Protein AF-I4Z4V1-F1 (afdb_monomer)

Secondary structure (DSSP, 8-state):
--------------------HHHHHHHHHHHHHHHHHHHHHHHHHT-HHHHHHHHHHHHHHHHHHHTT----HHHHHHHHTT--SSPPPHHHHHHHHHHHHHHHHHHSPTTGGGSHHHHHHHTTSS----SS------PPPPTT-GGGGGTTHHHHHHHHHHHHHHHHHHHHHHHHHTT-S---------------PPPPPP-------------PPPPP---------------------

Foldseek 3Di:
DDPPDPPPPPPPPPPPPPDPVVVVVVVVVVVVVVVVVVVVVCVVVVCVVVVVLVVLLVVLQVVVVVVVDHDDSVQLVCVVVVNHPDDQDPSSVSSVLSSVLVVVLVVDDPPQCVDPQNVCVSVVNHDPDDVPDDPPPPDDDDPPPPVVVCPVVVVVVVVVVVVVVVVVVVVVVVCVVVCVPPPPPPPPPPPPPPPPDDDDDDDDDDDDDDDDDDDDDDDDDDDDDDPDDDDDDDDDDDDDD

Radius of gyration: 36.39 Å; Cα contacts (8 Å, |Δi|>4): 78; chains: 1; bounding box: 112×97×62 Å

Mean predicted aligned error: 21.1 Å

pLDDT: mean 71.78, std 23.55, range [29.3, 97.44]

Organism: NCBI:txid864069

Sequence (241 aa):
MEFTDLERLDAPALPVLELPWESIAGRLEQLTIAILRFDARLEASGLAAGWQSRCDMTEAVRALLLDGHLVDVGDLVLHDAGMDVRHPTHELTRAAAALRARRTATARKAPWPVSIDGLAALRGLGGVAEDTSVRSKVRKPNPDDEEAYLLYANDADLWKAHFAEIDALLDRTNQVLAGETPLRTAARIWSMTRIRMKPRPRTCGLTWSSAPARGQPSPQPRWRGTRGSISTSTPACRGSG

Structure (mmCIF, N/CA/C/O backbone):
data_AF-I4Z4V1-F1
#
_entry.id   AF-I4Z4V1-F1
#
loop_
_atom_site.group_PDB
_atom_site.id
_atom_site.type_symbol
_atom_site.label_atom_id
_atom_site.label_alt_id
_atom_site.label_comp_id
_atom_site.label_asym_id
_atom_site.label_entity_id
_atom_site.label_seq_id
_atom_site.pdbx_PDB_ins_code
_atom_site.Cartn_x
_atom_site.Cartn_y
_atom_site.Cartn_z
_atom_site.occupancy
_atom_site.B_iso_or_equiv
_atom_site.auth_seq_id
_atom_site.auth_comp_id
_atom_site.auth_asym_id
_atom_site.auth_atom_id
_atom_site.pdbx_PDB_model_num
ATOM 1 N N . MET A 1 1 ? 22.288 38.645 -1.457 1.00 38.44 1 MET A N 1
ATOM 2 C CA . MET A 1 1 ? 21.049 38.480 -2.244 1.00 38.44 1 MET A CA 1
ATOM 3 C C . MET A 1 1 ? 20.008 37.938 -1.281 1.00 38.44 1 MET A C 1
ATOM 5 O O . MET A 1 1 ? 19.949 36.737 -1.047 1.00 38.44 1 MET A O 1
ATOM 9 N N . GLU A 1 2 ? 19.366 38.855 -0.561 1.00 38.38 2 GLU A N 1
ATOM 10 C CA . GLU A 1 2 ? 18.440 38.553 0.533 1.00 38.38 2 GLU A CA 1
ATOM 11 C C . GLU A 1 2 ? 17.117 38.029 -0.025 1.00 38.38 2 GLU A C 1
ATOM 13 O O . GLU A 1 2 ? 16.554 38.579 -0.966 1.00 38.38 2 GLU A O 1
ATOM 18 N N . PHE A 1 3 ? 16.651 36.925 0.548 1.00 48.25 3 PHE A N 1
ATOM 19 C CA . PHE A 1 3 ? 15.423 36.221 0.188 1.00 48.25 3 PHE A CA 1
ATOM 20 C C . PHE A 1 3 ? 14.244 36.812 0.992 1.00 48.25 3 PHE A C 1
ATOM 22 O O . PHE A 1 3 ? 13.585 36.099 1.743 1.00 48.25 3 PHE A O 1
ATOM 29 N N . THR A 1 4 ? 14.051 38.134 0.940 1.00 49.75 4 THR A N 1
ATOM 30 C CA . THR A 1 4 ? 13.115 38.865 1.825 1.00 49.75 4 THR A CA 1
ATOM 31 C C . THR A 1 4 ? 11.795 39.285 1.189 1.00 49.75 4 THR A C 1
ATOM 33 O O . THR A 1 4 ? 10.921 39.739 1.918 1.00 49.75 4 THR A O 1
ATOM 36 N N . ASP A 1 5 ? 11.583 39.036 -0.101 1.00 46.22 5 ASP A N 1
ATOM 37 C CA . ASP A 1 5 ? 10.324 39.379 -0.771 1.00 46.22 5 ASP A CA 1
ATOM 38 C C . ASP A 1 5 ? 9.541 38.116 -1.142 1.00 46.22 5 ASP A C 1
ATOM 40 O O . ASP A 1 5 ? 9.359 37.767 -2.306 1.00 46.22 5 ASP A O 1
ATOM 44 N N . LEU A 1 6 ? 9.074 37.394 -0.121 1.00 54.16 6 LEU A N 1
ATOM 45 C CA . LEU A 1 6 ? 7.870 36.585 -0.278 1.00 54.16 6 LEU A CA 1
ATOM 46 C C . LEU A 1 6 ? 6.702 37.500 0.057 1.00 54.16 6 LEU A C 1
ATOM 48 O O . LEU A 1 6 ? 6.327 37.631 1.224 1.00 54.16 6 LEU A O 1
ATOM 52 N N . GLU A 1 7 ? 6.151 38.142 -0.977 1.00 55.44 7 GLU A N 1
ATO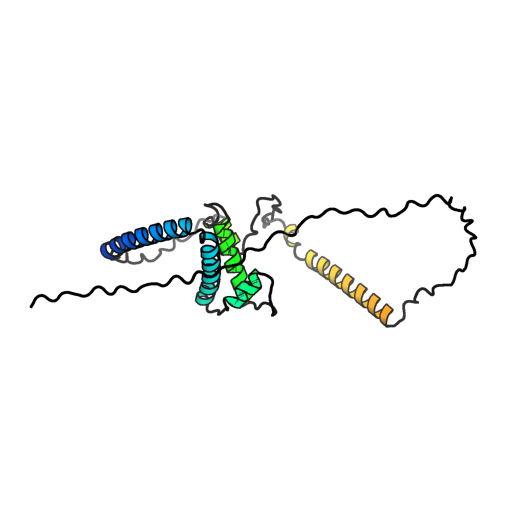M 53 C CA . GLU A 1 7 ? 4.790 38.661 -0.942 1.00 55.44 7 GLU A CA 1
ATOM 54 C C . GLU A 1 7 ? 3.924 37.602 -0.264 1.00 55.44 7 GLU A C 1
ATOM 56 O O . GLU A 1 7 ? 3.737 36.486 -0.760 1.00 55.44 7 GLU A O 1
ATOM 61 N N . ARG A 1 8 ? 3.480 37.931 0.948 1.00 54.28 8 ARG A N 1
ATOM 62 C CA . ARG A 1 8 ? 2.472 37.187 1.677 1.00 54.28 8 ARG A CA 1
ATOM 63 C C . ARG A 1 8 ? 1.282 37.143 0.733 1.00 54.28 8 ARG A C 1
ATOM 65 O O . ARG A 1 8 ? 0.591 38.141 0.594 1.00 54.28 8 ARG A O 1
ATOM 72 N N . LEU A 1 9 ? 1.113 36.024 0.028 1.00 58.53 9 LEU A N 1
ATOM 73 C CA . LEU A 1 9 ? -0.077 35.770 -0.764 1.00 58.53 9 LEU A CA 1
ATOM 74 C C . LEU A 1 9 ? -1.237 35.961 0.208 1.00 58.53 9 LEU A C 1
ATOM 76 O O . LEU A 1 9 ? -1.421 35.136 1.108 1.00 58.53 9 LEU A O 1
ATOM 80 N N . ASP A 1 10 ? -1.942 37.085 0.085 1.00 57.28 10 ASP A N 1
ATOM 81 C CA . ASP A 1 10 ? -3.196 37.343 0.772 1.00 57.28 10 ASP A CA 1
ATOM 82 C C . ASP A 1 10 ? -4.175 36.305 0.233 1.00 57.28 10 ASP A C 1
ATOM 84 O O . ASP A 1 10 ? -4.903 36.524 -0.735 1.00 57.28 10 ASP A O 1
ATOM 88 N N . ALA A 1 11 ? -4.096 35.098 0.799 1.00 62.81 11 ALA A N 1
ATOM 89 C CA . ALA A 1 11 ? -5.005 34.022 0.492 1.00 62.81 11 ALA A CA 1
ATOM 90 C C . ALA A 1 11 ? -6.399 34.594 0.751 1.00 62.81 11 ALA A C 1
ATOM 92 O O . ALA A 1 11 ? -6.635 35.075 1.868 1.00 62.81 11 ALA A O 1
ATOM 93 N N . PRO A 1 12 ? -7.300 34.608 -0.251 1.00 63.28 12 PRO A N 1
ATOM 94 C CA . PRO A 1 12 ? -8.645 35.101 -0.030 1.00 63.28 12 PRO A CA 1
ATOM 95 C C . PRO A 1 12 ? -9.176 34.337 1.171 1.00 63.28 12 PRO A C 1
ATOM 97 O O . PRO A 1 12 ? -9.102 33.105 1.189 1.00 63.28 12 PRO A O 1
ATOM 100 N N . ALA A 1 13 ? -9.604 35.068 2.202 1.00 64.75 13 ALA A N 1
ATOM 101 C CA . ALA A 1 13 ? -10.201 34.481 3.386 1.00 64.75 13 ALA A CA 1
ATOM 102 C C . ALA A 1 13 ? -11.399 33.668 2.900 1.00 64.75 13 ALA A C 1
ATOM 104 O O . ALA A 1 13 ? -12.461 34.223 2.615 1.00 64.75 13 ALA A O 1
ATOM 105 N N . LEU A 1 14 ? -11.186 32.365 2.695 1.00 63.31 14 LEU A N 1
ATOM 106 C CA . LEU A 1 14 ? -12.247 31.460 2.307 1.00 63.31 14 LEU A CA 1
ATOM 107 C C . LEU A 1 14 ? -13.305 31.628 3.396 1.00 63.31 14 LEU A C 1
ATOM 109 O O . LEU A 1 14 ? -12.949 31.534 4.577 1.00 63.31 14 LEU A O 1
ATOM 113 N N . PRO A 1 15 ? -14.556 31.964 3.038 1.00 70.25 15 PRO A N 1
ATOM 114 C CA . PRO A 1 15 ? -15.600 32.140 4.030 1.00 70.25 15 PRO A CA 1
ATOM 115 C C . PRO A 1 15 ? -15.612 30.882 4.886 1.00 70.25 15 PRO A C 1
ATOM 117 O O . PRO A 1 15 ? -15.607 29.774 4.342 1.00 70.25 15 PRO A O 1
ATOM 120 N N . VAL A 1 16 ? -15.530 31.057 6.208 1.00 71.44 16 VAL A N 1
ATOM 121 C CA . VAL A 1 16 ? -15.566 29.935 7.145 1.00 71.44 16 VAL A CA 1
ATOM 122 C C . VAL A 1 16 ? -16.854 29.192 6.838 1.00 71.44 16 VAL A C 1
ATOM 124 O O . VAL A 1 16 ? -17.944 29.711 7.064 1.00 71.44 16 VAL A O 1
ATOM 127 N N . LEU A 1 17 ? -16.718 28.024 6.213 1.00 76.19 17 LEU A N 1
ATOM 128 C CA . LEU A 1 17 ? -17.854 27.197 5.859 1.00 76.19 17 LEU A CA 1
ATOM 129 C C . LEU A 1 17 ? -18.544 26.870 7.187 1.00 76.19 17 LEU A C 1
ATOM 131 O O . LEU A 1 17 ? -17.924 26.240 8.047 1.00 76.19 17 LEU A O 1
ATOM 135 N N . GLU A 1 18 ? -19.779 27.330 7.391 1.00 82.69 18 GLU A N 1
ATOM 136 C CA . GLU A 1 18 ? -20.561 26.926 8.559 1.00 82.69 18 GLU A CA 1
ATOM 137 C C . GLU A 1 18 ? -20.876 25.436 8.411 1.00 82.69 18 GLU A C 1
ATOM 139 O O . GLU A 1 18 ? -21.811 25.019 7.726 1.00 82.69 18 GLU A O 1
ATOM 144 N N . LEU A 1 19 ? -20.005 24.609 8.984 1.00 81.94 19 LEU A N 1
ATOM 145 C CA . LEU A 1 19 ? -20.150 23.165 8.961 1.00 81.94 19 LEU A CA 1
ATOM 146 C C . LEU A 1 19 ? -21.250 22.767 9.954 1.00 81.94 19 LEU A C 1
ATOM 148 O O . LEU A 1 19 ? -21.248 23.256 11.086 1.00 81.94 19 LEU A O 1
ATOM 152 N N . PRO A 1 20 ? -22.158 21.842 9.592 1.00 89.81 20 PRO A N 1
ATOM 153 C CA . PRO A 1 20 ? -23.198 21.347 10.490 1.00 89.81 20 PRO A CA 1
ATOM 154 C C . PRO A 1 20 ? -22.591 20.408 11.544 1.00 89.81 20 PRO A C 1
ATOM 156 O O . PRO A 1 20 ? -22.745 19.185 11.479 1.00 89.81 20 PRO A O 1
ATOM 159 N N . TRP A 1 21 ? -21.865 20.986 12.504 1.00 87.56 21 TRP A N 1
ATOM 160 C CA . TRP A 1 21 ? -21.005 20.261 13.438 1.00 87.56 21 TRP A CA 1
ATOM 161 C C . TRP A 1 21 ? -21.764 19.213 14.247 1.00 87.56 21 TRP A C 1
ATOM 163 O O . TRP A 1 21 ? -21.296 18.086 14.358 1.00 87.56 21 TRP A O 1
ATOM 173 N N . GLU A 1 22 ? -22.980 19.526 14.695 1.00 88.25 22 GLU A N 1
ATOM 174 C CA . GLU A 1 22 ? -23.836 18.599 15.447 1.00 88.25 22 GLU A CA 1
ATOM 175 C C . GLU A 1 22 ? -24.147 17.313 14.663 1.00 88.25 22 GLU A C 1
ATOM 177 O O . GLU A 1 22 ? -24.038 16.199 15.180 1.00 88.25 22 GLU A O 1
ATOM 182 N N . SER A 1 23 ? -24.466 17.441 13.369 1.00 89.12 23 SER A N 1
ATOM 183 C CA . SER A 1 23 ? -24.724 16.278 12.513 1.00 89.12 23 SER A CA 1
ATOM 184 C C . SER A 1 23 ? -23.449 15.482 12.226 1.00 89.12 23 SER A C 1
ATOM 186 O O . SER A 1 23 ? -23.523 14.269 12.017 1.00 89.12 23 SER A O 1
ATOM 188 N N . ILE A 1 24 ? -22.297 16.146 12.135 1.00 90.69 24 ILE A N 1
ATOM 189 C CA . ILE A 1 24 ? -21.016 15.491 11.856 1.00 90.69 24 ILE A CA 1
ATOM 190 C C . ILE A 1 24 ? -20.541 14.746 13.107 1.00 90.69 24 ILE A C 1
ATOM 192 O O . ILE A 1 24 ? -20.251 13.553 13.027 1.00 90.69 24 ILE A O 1
ATOM 196 N N . ALA A 1 25 ? -20.539 15.409 14.264 1.00 89.75 25 ALA A N 1
ATOM 197 C CA . ALA A 1 25 ? -20.107 14.856 15.542 1.00 89.75 25 ALA A CA 1
ATOM 198 C C . ALA A 1 25 ? -20.912 13.606 15.927 1.00 89.75 25 ALA A C 1
ATOM 200 O O . ALA A 1 25 ? -20.320 12.565 16.216 1.00 89.75 25 ALA A O 1
ATOM 201 N N . GLY A 1 26 ? -22.247 13.655 15.816 1.00 90.56 26 GLY A N 1
ATOM 202 C CA . GLY A 1 26 ? -23.095 12.494 16.109 1.00 90.56 26 GLY A CA 1
ATOM 203 C C . GLY A 1 26 ? -22.828 11.287 15.197 1.00 90.56 26 GLY A C 1
ATOM 204 O O . GLY A 1 26 ? -22.900 10.138 15.635 1.00 90.56 26 GLY A O 1
ATOM 205 N N . ARG A 1 27 ? -22.469 11.517 13.924 1.00 93.38 27 ARG A N 1
ATOM 206 C CA . ARG A 1 27 ? -22.102 10.437 12.987 1.00 93.38 27 ARG A CA 1
ATOM 207 C C . ARG A 1 27 ? -20.692 9.903 13.241 1.00 93.38 27 ARG A C 1
ATOM 209 O O . ARG A 1 27 ? -20.473 8.701 13.096 1.00 93.38 27 ARG A O 1
ATOM 216 N N . LEU A 1 28 ? -19.750 10.763 13.631 1.00 94.81 28 LEU A N 1
ATOM 217 C CA . LEU A 1 28 ? -18.370 10.370 13.926 1.00 94.81 28 LEU A CA 1
ATOM 218 C C . LEU A 1 28 ? -18.291 9.381 15.090 1.00 94.81 28 LEU A C 1
ATOM 220 O O . LEU A 1 28 ? -17.532 8.416 15.006 1.00 94.81 28 LEU A O 1
ATOM 224 N N . GLU A 1 29 ? -19.097 9.558 16.137 1.00 92.50 29 GLU A N 1
ATOM 225 C CA . GLU A 1 29 ? -19.132 8.623 17.267 1.00 92.50 29 GLU A CA 1
ATOM 226 C C . GLU A 1 29 ? -19.548 7.211 16.820 1.00 92.50 29 GLU A C 1
ATOM 228 O O . GLU A 1 29 ? -18.850 6.229 17.088 1.00 92.50 29 GLU A O 1
ATOM 233 N N . GLN A 1 30 ? -20.640 7.105 16.057 1.00 94.06 30 GLN A N 1
ATOM 234 C CA . GLN A 1 30 ? -21.141 5.822 15.552 1.00 94.06 30 GLN A CA 1
ATOM 235 C C . GLN A 1 30 ? -20.128 5.133 14.630 1.00 94.06 30 GLN A C 1
ATOM 237 O O . GLN A 1 30 ? -19.915 3.922 14.737 1.00 94.06 30 GLN A O 1
ATOM 242 N N . LEU A 1 31 ? -19.476 5.901 13.751 1.00 96.81 31 LEU A N 1
ATOM 243 C CA . LEU A 1 31 ? -18.415 5.399 12.878 1.00 96.81 31 LEU A CA 1
ATOM 244 C C . LEU A 1 31 ? -17.212 4.903 13.683 1.00 96.81 31 LEU A C 1
ATOM 246 O O . LEU A 1 31 ? -16.703 3.819 13.409 1.00 96.81 31 LEU A O 1
ATOM 250 N N . THR A 1 32 ? -16.801 5.645 14.712 1.00 96.75 32 THR A N 1
ATOM 251 C CA . THR A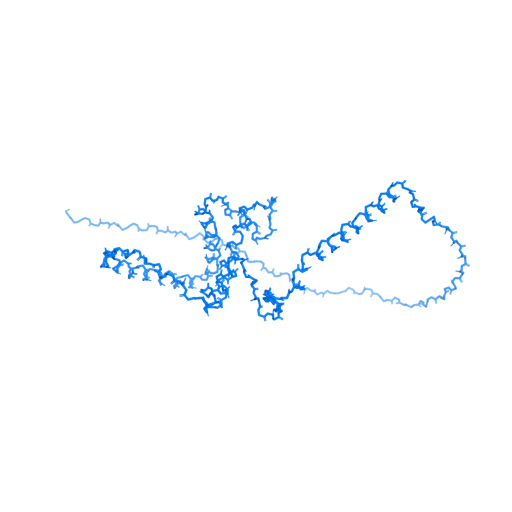 1 32 ? -15.674 5.273 15.578 1.00 96.75 32 THR A CA 1
ATOM 252 C C . THR A 1 32 ? -15.953 3.951 16.290 1.00 96.75 32 THR A C 1
ATOM 254 O O . THR A 1 32 ? -15.134 3.034 16.244 1.00 96.75 32 THR A O 1
ATOM 257 N N . ILE A 1 33 ? -17.147 3.796 16.873 1.00 97.00 33 ILE A N 1
ATOM 258 C CA . ILE A 1 33 ? -17.566 2.547 17.525 1.00 97.00 33 ILE A CA 1
ATOM 259 C C . ILE A 1 33 ? -17.588 1.383 16.523 1.00 97.00 33 ILE A C 1
ATOM 261 O O . ILE A 1 33 ? -17.160 0.273 16.851 1.00 97.00 33 ILE A O 1
ATOM 265 N N . ALA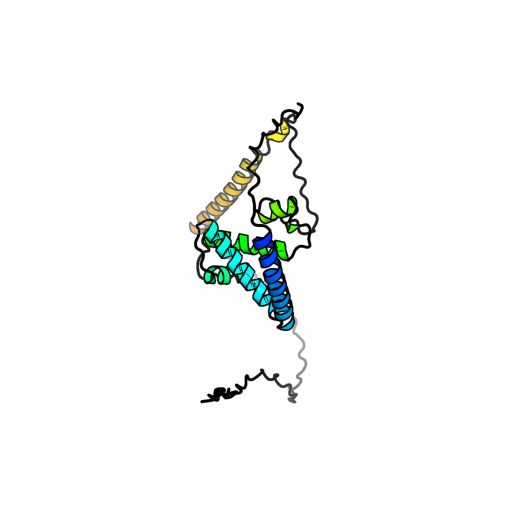 A 1 34 ? -18.083 1.609 15.303 1.00 97.44 34 ALA A N 1
ATOM 266 C CA . ALA A 1 34 ? -18.130 0.583 14.266 1.00 97.44 34 ALA A CA 1
ATOM 267 C C . ALA A 1 34 ? -16.726 0.139 13.820 1.00 97.44 34 ALA A C 1
ATOM 269 O O . ALA A 1 34 ? -16.488 -1.064 13.703 1.00 97.44 34 ALA A O 1
ATOM 270 N N . ILE A 1 35 ? -15.798 1.084 13.635 1.00 96.56 35 ILE A N 1
ATOM 271 C CA . ILE A 1 35 ? -14.405 0.810 13.255 1.00 96.56 35 ILE A CA 1
ATOM 272 C C . ILE A 1 35 ? -13.688 0.029 14.360 1.00 96.56 35 ILE A C 1
ATOM 274 O O . ILE A 1 35 ? -13.095 -1.005 14.071 1.00 96.56 35 ILE A O 1
ATOM 278 N N . LEU A 1 36 ? -13.811 0.440 15.626 1.00 97.44 36 LEU A N 1
ATOM 279 C CA . LEU A 1 36 ? -13.186 -0.268 16.753 1.00 97.44 36 LEU A CA 1
ATOM 280 C C . LEU A 1 36 ? -13.711 -1.705 16.903 1.00 97.44 36 LEU A C 1
ATOM 282 O O . LEU A 1 36 ? -12.951 -2.636 17.159 1.00 97.44 36 LEU A O 1
ATOM 286 N N . ARG A 1 37 ? -15.019 -1.916 16.707 1.00 97.38 37 ARG A N 1
ATOM 287 C CA . ARG A 1 37 ? -15.613 -3.265 16.713 1.00 97.38 37 ARG A CA 1
ATOM 288 C C . ARG A 1 37 ? -15.141 -4.112 15.539 1.00 97.38 37 ARG A C 1
ATOM 290 O O . ARG A 1 37 ? -15.012 -5.327 15.685 1.00 97.38 37 ARG A O 1
ATOM 297 N N . PHE A 1 38 ? -14.960 -3.497 14.376 1.00 96.19 38 PHE A N 1
ATOM 298 C CA . PHE A 1 38 ? -14.432 -4.176 13.203 1.00 96.19 38 PHE A CA 1
ATOM 299 C C . PHE A 1 38 ? -12.985 -4.615 13.437 1.00 96.19 38 PHE A C 1
ATOM 301 O O . PHE A 1 38 ? -12.681 -5.782 13.206 1.00 96.19 38 PHE A O 1
ATOM 308 N N . ASP A 1 39 ? -12.150 -3.732 13.980 1.00 95.38 39 ASP A N 1
ATOM 309 C CA . ASP A 1 39 ? -10.746 -4.008 14.283 1.00 95.38 39 ASP A CA 1
ATOM 310 C C . ASP A 1 39 ? -10.598 -5.159 15.290 1.00 95.38 39 ASP A C 1
ATOM 312 O O . ASP A 1 39 ? -9.970 -6.173 14.996 1.00 95.38 39 ASP A O 1
ATOM 316 N N . ALA A 1 40 ? -11.342 -5.111 16.401 1.00 95.88 40 ALA A N 1
ATOM 317 C CA . ALA A 1 40 ? -11.346 -6.189 17.392 1.00 95.88 40 ALA A CA 1
ATOM 318 C C . ALA A 1 40 ? -11.788 -7.550 16.812 1.00 95.88 40 ALA A C 1
ATOM 320 O O . ALA A 1 40 ? -11.257 -8.602 17.174 1.00 95.88 40 ALA A O 1
ATOM 321 N N . ARG A 1 41 ? -12.768 -7.564 15.895 1.00 96.62 41 ARG A N 1
ATOM 322 C CA . ARG A 1 41 ? -13.194 -8.797 15.203 1.00 96.62 41 ARG A CA 1
ATOM 323 C C . ARG A 1 41 ? -12.138 -9.293 14.224 1.00 96.62 41 ARG A C 1
ATOM 325 O O . ARG A 1 41 ? -11.965 -10.501 14.070 1.00 96.62 41 ARG A O 1
ATOM 332 N N . LEU A 1 42 ? -11.472 -8.372 13.544 1.00 95.69 42 LEU A N 1
ATOM 333 C CA . LEU A 1 42 ? -10.449 -8.665 12.559 1.00 95.69 42 LEU A CA 1
ATOM 334 C C . LEU A 1 42 ? -9.211 -9.274 13.227 1.00 95.69 42 LEU A C 1
ATOM 336 O O . LEU A 1 42 ? -8.745 -10.319 12.768 1.00 95.69 42 LEU A O 1
ATOM 340 N N . GLU A 1 43 ? -8.774 -8.719 14.357 1.00 93.50 43 GLU A N 1
ATOM 341 C CA . GLU A 1 43 ? -7.735 -9.306 15.208 1.00 93.50 4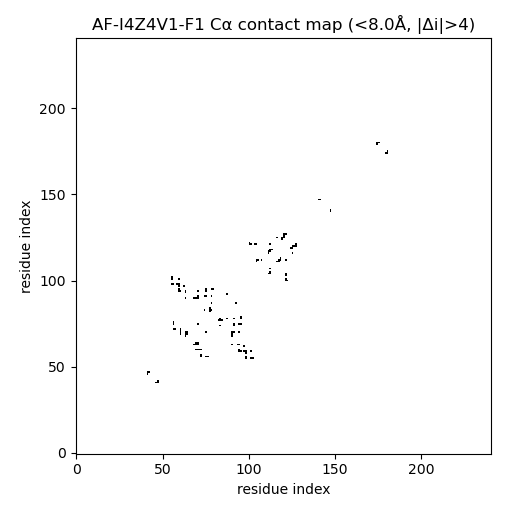3 GLU A CA 1
ATOM 342 C C . GLU A 1 43 ? -8.136 -10.699 15.709 1.00 93.50 43 GLU A C 1
ATOM 344 O O . GLU A 1 43 ? -7.392 -11.663 15.518 1.00 93.50 43 GLU A O 1
ATOM 349 N N . ALA A 1 44 ? -9.349 -10.845 16.255 1.00 95.81 44 ALA A N 1
ATOM 350 C CA . ALA A 1 44 ? -9.841 -12.127 16.766 1.00 95.81 44 ALA A CA 1
ATOM 351 C C . ALA A 1 44 ? -9.952 -13.220 15.684 1.00 95.81 44 ALA A C 1
ATOM 353 O O . ALA A 1 44 ? -9.851 -14.408 15.985 1.00 95.81 44 ALA A O 1
ATOM 354 N N . SER A 1 45 ? -10.170 -12.838 14.423 1.00 95.75 45 SER A N 1
ATOM 355 C CA . SER A 1 45 ? -10.327 -13.779 13.307 1.00 95.75 45 SER A CA 1
ATOM 356 C C . SER A 1 45 ? -9.010 -14.337 12.756 1.00 95.75 45 SER A C 1
ATOM 358 O O . SER A 1 45 ? -9.033 -15.324 12.023 1.00 95.75 45 SER A O 1
ATOM 360 N N . GLY A 1 46 ? -7.871 -13.690 13.035 1.00 95.00 46 GLY A N 1
ATOM 361 C CA . GLY A 1 46 ? -6.584 -14.020 12.411 1.00 95.00 46 GLY A CA 1
ATOM 362 C C . GLY A 1 46 ? -6.490 -13.687 10.911 1.00 95.00 46 GLY A C 1
ATOM 363 O O . GLY A 1 46 ? -5.510 -14.048 10.264 1.00 95.00 46 GLY A O 1
ATOM 364 N N . LEU A 1 47 ? -7.479 -12.991 10.334 1.00 95.56 47 LEU A N 1
ATOM 365 C CA . LEU A 1 47 ? -7.523 -12.634 8.906 1.00 95.56 47 LEU A CA 1
ATOM 366 C C . LEU A 1 47 ? -6.900 -11.266 8.589 1.00 95.56 47 LEU A C 1
ATOM 368 O O . LEU A 1 47 ? -6.941 -10.829 7.437 1.00 95.56 47 LEU A O 1
ATOM 372 N N . ALA A 1 48 ? -6.310 -10.597 9.581 1.00 93.38 48 ALA A N 1
ATOM 373 C CA . ALA A 1 48 ? -5.829 -9.222 9.477 1.00 93.38 48 ALA A CA 1
ATOM 374 C C . ALA A 1 48 ? -4.862 -8.992 8.306 1.00 93.38 48 ALA A C 1
ATOM 376 O O . ALA A 1 48 ? -5.072 -8.095 7.490 1.00 93.38 48 ALA A O 1
ATOM 377 N N . ALA A 1 49 ? -3.855 -9.856 8.154 1.00 92.62 49 ALA A N 1
ATOM 378 C CA . ALA A 1 49 ? -2.873 -9.741 7.074 1.00 92.62 49 ALA A CA 1
ATOM 379 C C . ALA A 1 49 ? -3.515 -9.887 5.681 1.00 92.62 49 ALA A C 1
ATOM 381 O O . ALA A 1 49 ? -3.201 -9.139 4.753 1.00 92.62 49 ALA A O 1
ATOM 382 N N . GLY A 1 50 ? -4.457 -10.824 5.537 1.00 94.25 50 GLY A N 1
ATOM 383 C CA . GLY A 1 50 ? -5.176 -11.041 4.282 1.00 94.25 50 GLY A CA 1
ATOM 384 C C . GLY A 1 50 ? -6.169 -9.923 3.960 1.00 94.25 50 GLY A C 1
ATOM 385 O O . GLY A 1 50 ? -6.412 -9.636 2.788 1.00 94.25 50 GLY A O 1
ATOM 386 N N . TRP A 1 51 ? -6.758 -9.289 4.974 1.00 95.19 51 TRP A N 1
ATOM 387 C CA . TRP A 1 51 ? -7.570 -8.086 4.796 1.00 95.19 51 TRP A CA 1
ATOM 388 C C . TRP A 1 51 ? -6.711 -6.911 4.331 1.00 95.19 51 TRP A C 1
ATOM 390 O O . TRP A 1 51 ? -7.017 -6.312 3.302 1.00 95.19 51 TRP A O 1
ATOM 400 N N . GLN A 1 52 ? -5.595 -6.651 5.020 1.00 94.50 52 GLN A N 1
ATOM 401 C CA . GLN A 1 52 ? -4.679 -5.563 4.687 1.00 94.50 52 GLN A CA 1
ATOM 402 C C . GLN A 1 52 ? -4.166 -5.674 3.246 1.00 94.50 52 GLN A C 1
ATOM 404 O O . GLN A 1 52 ? -4.252 -4.711 2.492 1.00 94.50 52 GLN A O 1
ATOM 409 N N . SER A 1 53 ? -3.733 -6.868 2.827 1.00 94.44 53 SER A N 1
ATOM 410 C CA . SER A 1 53 ? -3.255 -7.117 1.460 1.00 94.44 53 SER A CA 1
ATOM 411 C C . SER A 1 53 ? -4.299 -6.763 0.388 1.00 94.44 53 SER A C 1
ATOM 413 O O . SER A 1 53 ? -3.968 -6.130 -0.617 1.00 94.44 53 SER A O 1
ATOM 415 N N . ARG A 1 54 ? -5.578 -7.106 0.613 1.00 95.44 54 ARG A N 1
ATOM 416 C CA . ARG A 1 54 ? -6.674 -6.757 -0.308 1.00 95.44 54 ARG A CA 1
ATOM 417 C C . ARG A 1 54 ? -6.966 -5.265 -0.298 1.00 95.44 54 ARG A C 1
ATOM 419 O O . ARG A 1 54 ? -7.145 -4.692 -1.367 1.00 95.44 54 ARG A O 1
ATOM 426 N N . CYS A 1 55 ? -6.981 -4.640 0.879 1.00 95.12 55 CYS A N 1
ATOM 427 C CA . CYS A 1 55 ? -7.136 -3.194 0.994 1.00 95.12 55 CYS A CA 1
ATOM 428 C C . CYS A 1 55 ? -6.047 -2.469 0.203 1.00 95.12 55 CYS A C 1
ATOM 430 O O . CYS A 1 55 ? -6.374 -1.599 -0.597 1.00 95.12 55 CYS A O 1
ATOM 432 N N . ASP A 1 56 ? -4.786 -2.879 0.345 1.00 95.81 56 ASP A N 1
ATOM 433 C CA . ASP A 1 56 ? -3.662 -2.251 -0.348 1.00 95.81 56 ASP A CA 1
ATOM 434 C C . ASP A 1 56 ? -3.772 -2.361 -1.872 1.00 95.81 56 ASP A C 1
ATOM 436 O O . ASP A 1 56 ? -3.576 -1.369 -2.572 1.00 95.81 56 ASP A O 1
ATOM 440 N N . MET A 1 57 ? -4.163 -3.535 -2.380 1.00 96.50 57 MET A N 1
ATOM 441 C CA . MET A 1 57 ? -4.439 -3.753 -3.805 1.00 96.50 57 MET A CA 1
ATOM 442 C C . MET A 1 57 ? -5.592 -2.879 -4.305 1.00 96.50 57 MET A C 1
ATOM 444 O O . MET A 1 57 ? -5.465 -2.188 -5.315 1.00 96.50 57 MET A O 1
ATOM 448 N N . THR A 1 58 ? -6.721 -2.881 -3.591 1.00 96.12 58 THR A N 1
ATOM 449 C CA . THR A 1 58 ? -7.891 -2.090 -3.996 1.00 96.12 58 THR A CA 1
ATOM 450 C C . THR A 1 58 ? -7.625 -0.593 -3.943 1.00 96.12 58 THR A C 1
ATOM 452 O O . THR A 1 58 ? -8.148 0.139 -4.776 1.00 96.12 58 THR A O 1
ATOM 455 N N . GLU A 1 59 ? -6.806 -0.136 -2.997 1.00 95.56 59 GLU A N 1
ATOM 456 C CA . GLU A 1 59 ? -6.434 1.268 -2.872 1.00 95.56 59 GLU A CA 1
ATOM 457 C C . GLU A 1 59 ? -5.522 1.703 -4.020 1.00 95.56 59 GLU A C 1
ATOM 459 O O . GLU A 1 59 ? -5.752 2.752 -4.612 1.00 95.56 59 GLU A O 1
ATOM 464 N N . ALA A 1 60 ? -4.544 0.876 -4.404 1.00 96.31 60 ALA A N 1
ATOM 465 C CA . ALA A 1 60 ? -3.674 1.164 -5.543 1.00 96.31 60 ALA A CA 1
ATOM 466 C C . ALA A 1 60 ? -4.461 1.291 -6.862 1.00 96.31 60 ALA A C 1
ATOM 468 O O . ALA A 1 60 ? -4.230 2.220 -7.635 1.00 96.31 60 ALA A O 1
ATOM 469 N N . VAL A 1 61 ? -5.434 0.402 -7.095 1.00 96.38 61 VAL A N 1
ATOM 470 C CA . VAL A 1 61 ? -6.307 0.470 -8.281 1.00 96.38 61 VAL A CA 1
ATOM 471 C C . VAL A 1 61 ? -7.235 1.685 -8.225 1.00 96.38 61 VAL A C 1
ATOM 473 O O . VAL A 1 61 ? -7.412 2.373 -9.228 1.00 96.38 61 VAL A O 1
ATOM 476 N N . ARG A 1 62 ? -7.802 2.000 -7.053 1.00 95.81 62 ARG A N 1
ATOM 477 C CA . ARG A 1 62 ? -8.658 3.184 -6.876 1.00 95.81 62 ARG A CA 1
ATOM 478 C C . ARG A 1 62 ? -7.903 4.494 -7.056 1.00 95.81 62 ARG A C 1
ATOM 480 O O . ARG A 1 62 ? -8.469 5.420 -7.623 1.00 95.81 62 ARG A O 1
ATOM 487 N N . ALA A 1 63 ? -6.649 4.569 -6.619 1.00 93.56 63 ALA A N 1
ATOM 488 C CA . ALA A 1 63 ? -5.811 5.741 -6.840 1.00 93.56 63 ALA A CA 1
ATOM 489 C C . ALA A 1 63 ? -5.653 6.029 -8.342 1.00 93.56 63 ALA A C 1
ATOM 491 O O . ALA A 1 63 ? -5.853 7.158 -8.773 1.00 93.56 63 ALA A O 1
ATOM 492 N N . LEU A 1 64 ? -5.411 4.997 -9.158 1.00 94.00 64 LEU A N 1
ATOM 493 C CA . LEU A 1 64 ? -5.362 5.167 -10.611 1.00 94.00 64 LEU A CA 1
ATOM 494 C C . LEU A 1 64 ? -6.714 5.487 -11.239 1.00 94.00 64 LEU A C 1
ATOM 496 O O . LEU A 1 64 ? -6.762 6.267 -12.186 1.00 94.00 64 LEU A O 1
ATOM 500 N N . LEU A 1 65 ? -7.803 4.934 -10.704 1.00 94.81 65 LEU A N 1
ATOM 501 C CA . LEU A 1 65 ? -9.145 5.278 -11.163 1.00 94.81 65 LEU A CA 1
ATOM 502 C C . LEU A 1 65 ? -9.436 6.773 -10.962 1.00 94.81 65 LEU A C 1
ATOM 504 O O . LEU A 1 65 ? -10.047 7.393 -11.828 1.00 94.81 65 LEU A O 1
ATOM 508 N N . LEU A 1 66 ? -8.975 7.355 -9.849 1.00 95.50 66 LEU A N 1
ATOM 509 C CA . LEU A 1 66 ? -9.068 8.796 -9.595 1.00 95.50 66 LEU A CA 1
ATOM 510 C C . LEU A 1 66 ? -8.187 9.615 -10.551 1.00 95.50 66 LEU A C 1
ATOM 512 O O . LEU A 1 66 ? -8.597 10.700 -10.955 1.00 95.50 66 LEU A O 1
ATOM 516 N N . ASP A 1 67 ? -7.037 9.077 -10.966 1.00 92.94 67 ASP A N 1
ATOM 517 C CA . ASP A 1 67 ? -6.187 9.668 -12.011 1.00 92.94 67 ASP A CA 1
ATOM 518 C C . ASP A 1 67 ? -6.774 9.507 -13.433 1.00 92.94 67 ASP A C 1
ATOM 520 O O . ASP A 1 67 ? -6.257 10.095 -14.383 1.00 92.94 67 ASP A O 1
ATOM 524 N N . GLY A 1 68 ? -7.847 8.722 -13.599 1.00 96.38 68 GLY A N 1
ATOM 525 C CA . GLY A 1 68 ? -8.502 8.454 -14.885 1.00 96.38 68 GLY A CA 1
ATOM 526 C C . GLY A 1 68 ? -7.962 7.241 -15.654 1.00 96.38 68 GLY A C 1
ATOM 527 O O . GLY A 1 68 ? -8.310 7.059 -16.819 1.00 96.38 68 GLY A O 1
ATOM 528 N N . HIS A 1 69 ? -7.141 6.403 -15.021 1.00 94.44 69 HIS A N 1
ATOM 529 C CA . HIS A 1 69 ? -6.590 5.177 -15.602 1.00 94.44 69 HIS A CA 1
ATOM 530 C C . HIS A 1 69 ? -7.315 3.930 -15.080 1.00 94.44 69 HIS A C 1
ATOM 532 O O . HIS A 1 69 ? -7.723 3.866 -13.920 1.00 94.44 69 HIS A O 1
ATOM 538 N N . LEU A 1 70 ? -7.454 2.907 -15.929 1.00 92.69 70 LEU A N 1
ATOM 539 C CA . LEU A 1 70 ? -8.153 1.666 -15.589 1.00 92.69 70 LEU A CA 1
ATOM 540 C C . LEU A 1 70 ? -7.176 0.494 -15.575 1.00 92.69 70 LEU A C 1
ATOM 542 O O . LEU A 1 70 ? -6.686 0.070 -16.614 1.00 92.69 70 LEU A O 1
ATOM 546 N N . VAL A 1 71 ? -6.940 -0.067 -14.391 1.00 93.88 71 VAL A N 1
ATOM 547 C CA . VAL A 1 71 ? -6.110 -1.264 -14.212 1.00 93.88 71 VAL A CA 1
ATOM 548 C C . VAL A 1 71 ? -6.963 -2.379 -13.628 1.00 93.88 71 VAL A C 1
ATOM 550 O O . VAL A 1 71 ? -7.698 -2.161 -12.663 1.00 93.88 71 VAL A O 1
ATOM 553 N N . ASP A 1 72 ? -6.869 -3.576 -14.210 1.00 92.50 72 ASP A N 1
ATOM 554 C CA . ASP A 1 72 ? -7.524 -4.751 -13.648 1.00 92.50 72 ASP A CA 1
ATOM 555 C C . ASP A 1 72 ? -6.811 -5.216 -12.370 1.00 92.50 72 ASP A C 1
ATOM 557 O O . ASP A 1 72 ? -5.581 -5.259 -12.288 1.00 92.50 72 ASP A O 1
ATOM 561 N N . VAL A 1 73 ? -7.595 -5.596 -11.359 1.00 94.31 73 VAL A N 1
ATOM 562 C CA . VAL A 1 73 ? -7.047 -6.089 -10.087 1.00 94.31 73 VAL A CA 1
ATOM 563 C C . VAL A 1 73 ? -6.303 -7.409 -10.308 1.00 94.31 73 VAL A C 1
ATOM 565 O O . VAL A 1 73 ? -5.290 -7.645 -9.654 1.00 94.31 73 VAL A O 1
ATOM 568 N N . GLY A 1 74 ? -6.779 -8.263 -11.221 1.00 94.06 74 GLY A N 1
ATOM 569 C CA . GLY A 1 74 ? -6.131 -9.530 -11.556 1.00 94.06 74 GLY A CA 1
ATOM 570 C C . GLY A 1 74 ? -4.735 -9.326 -12.137 1.00 94.06 74 GLY A C 1
ATOM 571 O O . GLY A 1 74 ? -3.788 -9.954 -11.664 1.00 94.06 74 GLY A O 1
ATOM 572 N N . ASP A 1 75 ? -4.594 -8.392 -13.079 1.00 94.31 75 ASP A N 1
ATOM 573 C CA . ASP A 1 75 ? -3.296 -8.025 -13.656 1.00 94.31 75 ASP A CA 1
ATOM 574 C C . ASP A 1 75 ? -2.335 -7.483 -12.586 1.00 94.31 75 ASP A C 1
ATOM 576 O O . ASP A 1 75 ? -1.176 -7.892 -12.537 1.00 94.31 75 ASP A O 1
ATOM 580 N N . LEU A 1 76 ? -2.811 -6.633 -11.665 1.00 95.19 76 LEU A N 1
ATOM 581 C CA . LEU A 1 76 ? -1.982 -6.139 -10.558 1.00 95.19 76 LEU A CA 1
ATOM 582 C C . LEU A 1 76 ? -1.539 -7.261 -9.605 1.00 95.19 76 LEU A C 1
ATOM 584 O O . LEU A 1 76 ? -0.401 -7.256 -9.136 1.00 95.19 76 LEU A O 1
ATOM 588 N N . VAL A 1 77 ? -2.413 -8.232 -9.328 1.00 95.44 77 VAL A N 1
ATOM 589 C CA . VAL A 1 77 ? -2.090 -9.398 -8.490 1.00 95.44 77 VAL A CA 1
ATOM 590 C C . VAL A 1 77 ? -1.046 -10.292 -9.159 1.00 95.44 77 VAL A C 1
ATOM 592 O O . VAL A 1 77 ? -0.115 -10.742 -8.490 1.00 95.44 77 VAL A O 1
ATOM 595 N N . LEU A 1 78 ? -1.175 -10.543 -10.463 1.00 95.31 78 LEU A N 1
ATOM 596 C CA . LEU A 1 78 ? -0.189 -11.314 -11.224 1.00 95.31 78 LEU A CA 1
ATOM 597 C C . LEU A 1 78 ? 1.165 -10.598 -11.263 1.00 95.31 78 LEU A C 1
ATOM 599 O O . LEU A 1 78 ? 2.192 -11.235 -11.016 1.00 95.31 78 LEU A O 1
ATOM 603 N N . HIS A 1 79 ? 1.151 -9.281 -11.468 1.00 95.62 79 HIS A N 1
ATOM 604 C CA . HIS A 1 79 ? 2.352 -8.452 -11.476 1.00 95.62 79 HIS A CA 1
ATOM 605 C C . HIS A 1 79 ? 3.069 -8.430 -10.125 1.00 95.62 79 HIS A C 1
ATOM 607 O O . HIS A 1 79 ? 4.286 -8.598 -10.067 1.00 95.62 79 HIS A O 1
ATOM 613 N N . ASP A 1 80 ? 2.333 -8.289 -9.018 1.00 95.00 80 ASP A N 1
ATOM 614 C CA . ASP A 1 80 ? 2.903 -8.336 -7.662 1.00 95.00 80 ASP A CA 1
ATOM 615 C C . ASP A 1 80 ? 3.547 -9.697 -7.350 1.00 95.00 80 ASP A C 1
ATOM 617 O O . ASP A 1 80 ? 4.557 -9.764 -6.652 1.00 95.00 80 ASP A O 1
ATOM 621 N N . ALA A 1 81 ? 3.002 -10.782 -7.908 1.00 95.00 81 ALA A N 1
ATOM 622 C CA . ALA A 1 81 ? 3.555 -12.127 -7.773 1.00 95.00 81 ALA A CA 1
ATOM 623 C C . ALA A 1 81 ? 4.709 -12.435 -8.750 1.00 95.00 81 ALA A C 1
ATOM 625 O O . ALA A 1 81 ? 5.282 -13.523 -8.681 1.00 95.00 81 ALA A O 1
ATOM 626 N N . GLY A 1 82 ? 5.043 -11.526 -9.675 1.00 94.19 82 GLY A N 1
ATOM 627 C CA . GLY A 1 82 ? 6.020 -11.776 -10.741 1.00 94.19 82 GLY A CA 1
ATOM 628 C C . GLY A 1 82 ? 5.567 -12.837 -11.752 1.00 94.19 82 GLY A C 1
ATOM 629 O O . GLY A 1 82 ? 6.398 -13.442 -12.426 1.00 94.19 82 GLY A O 1
ATOM 630 N N . MET A 1 83 ? 4.257 -13.085 -11.840 1.00 95.69 83 MET A N 1
ATOM 631 C CA . MET A 1 83 ? 3.630 -14.074 -12.724 1.00 95.69 83 MET A CA 1
ATOM 632 C C . MET A 1 83 ? 2.934 -13.402 -13.913 1.00 95.69 83 MET A C 1
ATOM 634 O O . MET A 1 83 ? 1.857 -13.821 -14.343 1.00 95.69 83 MET A O 1
ATOM 638 N N . ASP A 1 84 ? 3.538 -12.339 -14.435 1.00 91.69 84 ASP A N 1
ATOM 639 C CA . ASP A 1 84 ? 3.017 -11.618 -15.588 1.00 91.69 84 ASP A CA 1
ATOM 640 C C . ASP A 1 84 ? 2.956 -12.527 -16.820 1.00 91.69 84 ASP A C 1
ATOM 642 O O . ASP A 1 84 ? 3.962 -13.059 -17.288 1.00 91.69 84 ASP A O 1
ATOM 646 N N . VAL A 1 85 ? 1.756 -12.685 -17.378 1.00 87.00 85 VAL A N 1
ATOM 647 C CA . VAL A 1 85 ? 1.547 -13.423 -18.637 1.00 87.00 85 VAL A CA 1
ATOM 648 C C . VAL A 1 85 ? 1.815 -12.525 -19.852 1.00 87.00 85 VAL A C 1
ATOM 650 O O . VAL A 1 85 ? 2.087 -13.008 -20.950 1.00 87.00 85 VAL A O 1
ATOM 653 N N . ARG A 1 86 ? 1.729 -11.204 -19.673 1.00 86.56 86 ARG A N 1
ATOM 654 C CA . ARG A 1 86 ? 1.896 -10.187 -20.718 1.00 86.56 86 ARG A CA 1
ATOM 655 C C . ARG A 1 86 ? 2.972 -9.195 -20.301 1.00 86.56 86 ARG A C 1
ATOM 657 O O . ARG A 1 86 ? 3.230 -9.023 -19.116 1.00 86.56 86 ARG A O 1
ATOM 664 N N . HIS A 1 87 ? 3.565 -8.500 -21.270 1.00 89.62 87 HIS A N 1
ATOM 665 C CA . HIS A 1 87 ? 4.446 -7.380 -20.949 1.00 89.62 87 HIS A CA 1
ATOM 666 C C . HIS A 1 87 ? 3.686 -6.312 -20.143 1.00 89.62 87 HIS A C 1
ATOM 668 O O . HIS A 1 87 ? 2.563 -5.965 -20.524 1.00 89.62 87 HIS A O 1
ATOM 674 N N . PRO A 1 88 ? 4.277 -5.787 -19.053 1.00 90.50 88 PRO A N 1
ATOM 675 C CA . PRO A 1 88 ? 3.582 -4.862 -18.174 1.00 90.50 88 PRO A CA 1
ATOM 676 C C . PRO A 1 88 ? 3.319 -3.534 -18.889 1.00 90.50 88 PRO A C 1
ATOM 678 O O . PRO A 1 88 ? 4.222 -2.933 -19.476 1.00 90.50 88 PRO A O 1
ATOM 681 N N . THR A 1 89 ? 2.070 -3.072 -18.841 1.00 93.44 89 THR A N 1
ATOM 682 C CA . THR A 1 89 ? 1.675 -1.767 -19.385 1.00 93.44 89 THR A CA 1
ATOM 683 C C . THR A 1 89 ? 2.135 -0.641 -18.459 1.00 93.44 89 THR A C 1
ATOM 685 O O . THR A 1 89 ? 2.367 -0.850 -17.270 1.00 93.44 89 THR A O 1
ATOM 688 N N . HIS A 1 90 ? 2.242 0.583 -18.981 1.00 93.75 90 HIS A N 1
ATOM 689 C CA . HIS A 1 90 ? 2.614 1.744 -18.164 1.00 93.75 90 HIS A CA 1
ATOM 690 C C . HIS A 1 90 ? 1.613 2.019 -17.021 1.00 93.75 90 HIS A C 1
ATOM 692 O O . HIS A 1 90 ? 1.987 2.477 -15.944 1.00 93.75 90 HIS A O 1
ATOM 698 N N . GLU A 1 91 ? 0.331 1.717 -17.225 1.00 94.75 91 GLU A N 1
ATOM 699 C CA . GLU A 1 91 ? -0.684 1.845 -16.174 1.00 94.75 91 GLU A CA 1
ATOM 700 C C . GLU A 1 91 ? -0.477 0.788 -15.081 1.00 94.75 91 GLU A C 1
ATOM 702 O O . GLU A 1 91 ? -0.497 1.117 -13.895 1.00 94.75 91 GLU A O 1
ATOM 707 N N . LEU A 1 92 ? -0.168 -0.455 -15.471 1.00 95.12 92 LEU A N 1
ATOM 708 C CA . LEU A 1 92 ? 0.142 -1.537 -14.538 1.00 95.12 92 LEU A CA 1
ATOM 709 C C . LEU A 1 92 ? 1.412 -1.247 -13.725 1.00 95.12 92 LEU A C 1
ATOM 711 O O . LEU A 1 92 ? 1.431 -1.461 -12.513 1.00 95.12 92 LEU A O 1
ATOM 715 N N . THR A 1 93 ? 2.456 -0.692 -14.348 1.00 94.81 93 THR A N 1
ATOM 716 C CA . THR A 1 93 ? 3.675 -0.306 -13.621 1.00 94.81 93 THR A CA 1
ATOM 717 C C . THR A 1 93 ? 3.426 0.849 -12.652 1.00 94.81 93 THR A C 1
ATOM 719 O O . THR A 1 93 ? 3.962 0.830 -11.539 1.00 94.81 93 THR A O 1
ATOM 722 N N . ARG A 1 94 ? 2.575 1.822 -13.009 1.00 95.12 94 ARG A N 1
ATOM 723 C CA . ARG A 1 94 ? 2.164 2.898 -12.094 1.00 95.12 94 ARG A CA 1
ATOM 724 C C . ARG A 1 94 ? 1.327 2.363 -10.925 1.00 95.12 94 ARG A C 1
ATOM 726 O O . ARG A 1 94 ? 1.580 2.752 -9.786 1.00 95.12 94 ARG A O 1
ATOM 733 N N . ALA A 1 95 ? 0.406 1.428 -11.169 1.00 96.06 95 ALA A N 1
ATOM 734 C CA . ALA A 1 95 ? -0.371 0.760 -10.117 1.00 96.06 95 ALA A CA 1
ATOM 735 C C . ALA A 1 95 ? 0.547 0.017 -9.139 1.00 96.06 95 ALA A C 1
ATOM 737 O O . ALA A 1 95 ? 0.410 0.139 -7.922 1.00 96.06 95 ALA A O 1
ATOM 738 N N . ALA A 1 96 ? 1.534 -0.705 -9.673 1.00 95.56 96 ALA A N 1
ATOM 739 C CA . ALA A 1 96 ? 2.535 -1.404 -8.881 1.00 95.56 96 ALA A CA 1
ATOM 740 C C . ALA A 1 96 ? 3.383 -0.440 -8.040 1.00 95.56 96 ALA A C 1
ATOM 742 O O . ALA A 1 96 ? 3.705 -0.740 -6.891 1.00 95.56 96 ALA A O 1
ATOM 743 N N . ALA A 1 97 ? 3.727 0.737 -8.573 1.00 94.94 97 ALA A N 1
ATOM 744 C CA . ALA A 1 97 ? 4.415 1.777 -7.813 1.00 94.94 97 ALA A CA 1
ATOM 745 C C . ALA A 1 97 ? 3.547 2.321 -6.664 1.00 94.94 97 ALA A C 1
ATOM 747 O O . ALA A 1 97 ? 4.040 2.431 -5.542 1.00 94.94 97 ALA A O 1
ATOM 748 N N . ALA A 1 98 ? 2.256 2.579 -6.903 1.00 94.94 98 ALA A N 1
ATOM 749 C CA . ALA A 1 98 ? 1.314 2.998 -5.861 1.00 94.94 98 ALA A CA 1
ATOM 750 C C . ALA A 1 98 ? 1.150 1.926 -4.765 1.00 94.94 98 ALA A C 1
ATOM 752 O O . ALA A 1 98 ? 1.193 2.239 -3.573 1.00 94.94 98 ALA A O 1
ATOM 753 N N . LEU A 1 99 ? 1.050 0.650 -5.156 1.00 96.62 99 LEU A N 1
ATOM 754 C CA . LEU A 1 99 ? 0.998 -0.483 -4.230 1.00 96.62 99 LEU A CA 1
ATOM 755 C C . LEU A 1 99 ? 2.268 -0.577 -3.371 1.00 96.62 99 LEU A C 1
ATOM 757 O O . LEU A 1 99 ? 2.181 -0.741 -2.151 1.00 96.62 99 LEU A O 1
ATOM 761 N N . ARG A 1 100 ? 3.451 -0.440 -3.989 1.00 95.06 100 ARG A N 1
ATOM 762 C CA . ARG A 1 100 ? 4.737 -0.417 -3.274 1.00 95.06 100 ARG A CA 1
ATOM 763 C C . ARG A 1 100 ? 4.794 0.743 -2.290 1.00 95.06 100 ARG A C 1
ATOM 765 O O . ARG A 1 100 ? 5.062 0.502 -1.119 1.00 95.06 100 ARG A O 1
ATOM 772 N N . ALA A 1 101 ? 4.475 1.962 -2.727 1.00 94.31 101 ALA A N 1
ATOM 773 C CA . ALA A 1 101 ? 4.460 3.144 -1.867 1.00 94.31 101 ALA A CA 1
ATOM 774 C C . ALA A 1 101 ? 3.554 2.933 -0.644 1.00 94.31 101 ALA A C 1
ATOM 776 O O . ALA A 1 101 ? 3.968 3.169 0.491 1.00 94.31 101 ALA A O 1
ATOM 777 N N . ARG A 1 102 ? 2.351 2.390 -0.849 1.00 94.31 102 ARG A N 1
ATOM 778 C CA . ARG A 1 102 ? 1.422 2.089 0.241 1.00 94.31 102 ARG A CA 1
ATOM 779 C C . ARG A 1 102 ? 1.993 1.086 1.245 1.00 94.31 102 ARG A C 1
ATOM 781 O O . ARG A 1 102 ? 1.991 1.356 2.444 1.00 94.31 102 ARG A O 1
ATOM 788 N N . ARG A 1 103 ? 2.539 -0.036 0.770 1.00 95.31 103 ARG A N 1
ATOM 789 C CA . ARG A 1 103 ? 3.164 -1.042 1.644 1.00 95.31 103 ARG A CA 1
ATOM 790 C C . ARG A 1 103 ? 4.389 -0.484 2.370 1.00 95.31 103 ARG A C 1
ATOM 792 O O . ARG A 1 103 ? 4.575 -0.769 3.549 1.00 95.31 103 ARG A O 1
ATOM 799 N N . THR A 1 104 ? 5.193 0.352 1.711 1.00 94.31 104 THR A N 1
ATOM 800 C CA . THR A 1 104 ? 6.330 1.044 2.334 1.00 94.31 104 THR A CA 1
ATOM 801 C C . THR A 1 104 ? 5.876 1.999 3.438 1.00 94.31 104 THR A C 1
ATOM 803 O O . THR A 1 104 ? 6.499 2.031 4.499 1.00 94.31 104 THR A O 1
ATOM 806 N N . ALA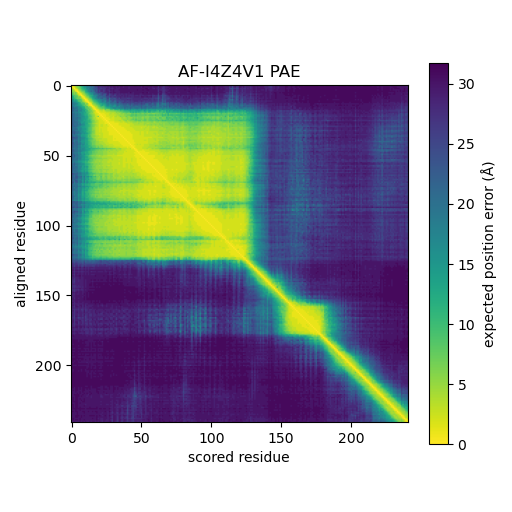 A 1 105 ? 4.783 2.738 3.231 1.00 93.56 105 ALA A N 1
ATOM 807 C CA . ALA A 1 105 ? 4.212 3.623 4.243 1.00 93.56 105 ALA A CA 1
ATOM 808 C C . ALA A 1 105 ? 3.734 2.852 5.484 1.00 93.56 105 ALA A C 1
ATOM 810 O O . ALA A 1 105 ? 3.971 3.301 6.601 1.00 93.56 105 ALA A O 1
ATOM 811 N N . THR A 1 106 ? 3.116 1.681 5.307 1.00 92.31 106 THR A N 1
ATOM 812 C CA . THR A 1 106 ? 2.661 0.838 6.426 1.00 92.31 106 THR A CA 1
ATOM 813 C C . THR A 1 106 ? 3.810 0.112 7.129 1.00 92.31 106 THR A C 1
ATOM 815 O O . THR A 1 106 ? 3.782 -0.046 8.347 1.00 92.31 106 THR A O 1
ATOM 818 N N . ALA A 1 107 ? 4.829 -0.329 6.388 1.00 92.56 107 ALA A N 1
ATOM 819 C CA . ALA A 1 107 ? 5.968 -1.053 6.951 1.00 92.56 107 ALA A CA 1
ATOM 820 C C . ALA A 1 107 ? 6.907 -0.155 7.775 1.00 92.56 107 ALA A C 1
ATOM 822 O O . ALA A 1 107 ? 7.594 -0.635 8.677 1.00 92.56 107 ALA A O 1
ATOM 823 N N . ARG A 1 108 ? 6.967 1.146 7.467 1.00 92.75 108 ARG A N 1
ATOM 824 C CA . ARG A 1 108 ? 7.844 2.098 8.158 1.00 92.75 108 ARG A CA 1
ATOM 825 C C . ARG A 1 108 ? 7.154 2.711 9.373 1.00 92.75 108 ARG A C 1
ATOM 827 O O . ARG A 1 108 ? 5.997 3.117 9.330 1.00 92.75 108 ARG A O 1
ATOM 834 N N . LYS A 1 109 ? 7.901 2.828 10.471 1.00 92.00 109 LYS A N 1
ATOM 835 C CA . LYS A 1 109 ? 7.403 3.396 11.728 1.00 92.00 109 LYS A CA 1
ATOM 836 C C . LYS A 1 109 ? 7.070 4.888 11.567 1.00 92.00 109 LYS A C 1
ATOM 838 O O . LYS A 1 109 ? 7.828 5.646 10.958 1.00 92.00 109 LYS A O 1
ATOM 843 N N . ALA A 1 110 ? 5.970 5.330 12.178 1.00 91.38 110 ALA A N 1
ATOM 844 C CA . ALA A 1 110 ? 5.678 6.754 12.343 1.00 91.38 110 ALA A CA 1
ATOM 845 C C . ALA A 1 110 ? 6.828 7.463 13.096 1.00 91.38 110 ALA A C 1
ATOM 847 O O . ALA A 1 110 ? 7.411 6.865 14.007 1.00 91.38 110 ALA A O 1
ATOM 848 N N . PRO A 1 111 ? 7.178 8.717 12.752 1.00 92.19 111 PRO A N 1
ATOM 849 C CA . PRO A 1 111 ? 6.452 9.673 11.904 1.00 92.19 111 PRO A CA 1
ATOM 850 C C . PRO A 1 111 ? 6.876 9.679 10.423 1.00 92.19 111 PRO A C 1
ATOM 852 O O . PRO A 1 111 ? 6.481 10.576 9.685 1.00 92.19 111 PRO A O 1
ATOM 855 N N . TRP A 1 112 ? 7.685 8.714 9.973 1.00 93.69 112 TRP A N 1
ATOM 856 C CA . TRP A 1 112 ? 8.280 8.753 8.632 1.00 93.69 112 TRP A CA 1
ATOM 857 C C . TRP A 1 112 ? 7.269 8.910 7.480 1.00 93.69 112 TRP A C 1
ATOM 859 O O . TRP A 1 112 ? 7.507 9.771 6.642 1.00 93.69 112 TRP A O 1
ATOM 869 N N . PRO A 1 113 ? 6.129 8.187 7.417 1.00 93.12 113 PRO A N 1
ATOM 870 C CA . PRO A 1 113 ? 5.227 8.269 6.259 1.00 93.12 113 PRO A CA 1
ATOM 871 C C . PRO A 1 113 ? 4.648 9.666 5.994 1.00 93.12 113 PRO A C 1
ATOM 873 O O . PRO A 1 113 ? 4.261 9.967 4.870 1.00 93.12 113 PRO A O 1
ATOM 876 N N . VAL A 1 114 ? 4.587 10.508 7.029 1.00 94.06 114 VAL A N 1
ATOM 877 C CA . VAL A 1 114 ? 4.068 11.882 6.963 1.00 94.06 114 VAL A CA 1
ATOM 878 C C . VAL A 1 114 ? 5.176 12.937 7.002 1.00 94.06 114 VAL A C 1
ATOM 880 O O . VAL A 1 114 ? 4.888 14.128 6.912 1.00 94.06 114 VAL A O 1
ATOM 883 N N . SER A 1 115 ? 6.442 12.531 7.144 1.00 93.56 115 SER A N 1
ATOM 884 C CA . SER A 1 115 ? 7.567 13.462 7.091 1.00 93.56 115 SER A CA 1
ATOM 885 C C . SER A 1 115 ? 7.807 13.930 5.654 1.00 93.56 115 SER A C 1
ATOM 887 O O . SER A 1 115 ? 7.460 13.242 4.697 1.00 93.56 115 SER A O 1
ATOM 889 N N . ILE A 1 116 ? 8.432 15.098 5.488 1.00 92.81 116 ILE A N 1
ATOM 890 C CA . ILE A 1 116 ? 8.768 15.647 4.162 1.00 92.81 116 ILE A CA 1
ATOM 891 C C . ILE A 1 116 ? 9.616 14.644 3.365 1.00 92.81 116 ILE A C 1
ATOM 893 O O . ILE A 1 116 ? 9.329 14.380 2.197 1.00 92.81 116 ILE A O 1
ATOM 897 N N . ASP A 1 117 ? 10.606 14.032 4.019 1.00 91.19 117 ASP A N 1
ATOM 898 C CA . ASP A 1 117 ? 11.475 13.019 3.416 1.00 91.19 117 ASP A CA 1
ATOM 899 C C . ASP A 1 117 ? 10.697 11.755 3.029 1.00 91.19 117 ASP A C 1
ATOM 901 O O . ASP A 1 117 ? 10.925 11.182 1.962 1.00 91.19 117 ASP A O 1
ATOM 905 N N . GLY A 1 118 ? 9.753 11.324 3.872 1.00 92.94 118 GLY A N 1
ATOM 906 C CA . GLY A 1 118 ? 8.900 10.179 3.579 1.00 92.94 118 GLY A CA 1
ATOM 907 C C . GLY A 1 118 ? 7.956 10.440 2.417 1.00 92.94 118 GLY A C 1
ATOM 908 O O . GLY A 1 118 ? 7.879 9.624 1.504 1.00 92.94 118 GLY A O 1
ATOM 909 N N . LEU A 1 119 ? 7.315 11.608 2.375 1.00 93.06 119 LEU A N 1
ATOM 910 C CA . LEU A 1 119 ? 6.468 12.019 1.256 1.00 93.06 119 LEU A CA 1
ATOM 911 C C . LEU A 1 119 ? 7.265 12.123 -0.051 1.00 93.06 119 LEU A C 1
ATOM 913 O O . LEU A 1 119 ? 6.788 11.670 -1.091 1.00 93.06 119 LEU A O 1
ATOM 917 N N . ALA A 1 120 ? 8.487 12.663 -0.019 1.00 91.88 120 ALA A N 1
ATOM 918 C CA . ALA A 1 120 ? 9.361 12.706 -1.191 1.00 91.88 120 ALA A CA 1
ATOM 919 C C . ALA A 1 120 ? 9.722 11.293 -1.682 1.00 91.88 120 ALA A C 1
ATOM 921 O O . ALA A 1 120 ? 9.633 11.013 -2.879 1.00 91.88 120 ALA A O 1
ATOM 922 N N . ALA A 1 121 ? 10.066 10.381 -0.769 1.00 91.25 121 ALA A N 1
ATOM 923 C CA . ALA A 1 121 ? 10.375 8.994 -1.102 1.00 91.25 121 ALA A CA 1
ATOM 924 C C . ALA A 1 121 ? 9.157 8.227 -1.650 1.00 91.25 121 ALA A C 1
ATOM 926 O O . ALA A 1 121 ? 9.269 7.536 -2.659 1.00 91.25 121 ALA A O 1
ATOM 927 N N . LEU A 1 122 ? 7.977 8.390 -1.042 1.00 92.81 122 LEU A N 1
ATOM 928 C CA . LEU A 1 122 ? 6.731 7.753 -1.487 1.00 92.81 122 LEU A CA 1
ATOM 929 C C . LEU A 1 122 ? 6.273 8.246 -2.866 1.00 92.81 122 LEU A C 1
ATOM 931 O O . LEU A 1 122 ? 5.648 7.494 -3.608 1.00 92.81 122 LEU A O 1
ATOM 935 N N . ARG A 1 123 ? 6.622 9.483 -3.239 1.00 89.56 123 ARG A N 1
ATOM 936 C CA . ARG A 1 123 ? 6.394 10.033 -4.586 1.00 89.56 123 ARG A CA 1
ATOM 937 C C . ARG A 1 123 ? 7.431 9.582 -5.621 1.00 89.56 123 ARG A C 1
ATOM 939 O O . ARG A 1 123 ? 7.326 9.980 -6.776 1.00 89.56 123 ARG A O 1
ATOM 946 N N . GLY A 1 124 ? 8.437 8.802 -5.222 1.00 85.19 124 GLY A N 1
ATOM 947 C CA . GLY A 1 124 ? 9.546 8.396 -6.089 1.00 85.19 124 GLY A CA 1
ATOM 948 C C . GLY A 1 124 ? 10.575 9.501 -6.356 1.00 85.19 124 GLY A C 1
ATOM 949 O O . GLY A 1 124 ? 11.391 9.358 -7.259 1.00 85.19 124 GLY A O 1
ATOM 950 N N . LEU A 1 125 ? 10.549 10.600 -5.588 1.00 80.62 125 LEU A N 1
ATOM 951 C CA . LEU A 1 125 ? 11.480 11.734 -5.708 1.00 80.62 125 LEU A CA 1
ATOM 952 C C . LEU A 1 125 ? 12.686 11.625 -4.761 1.00 80.62 125 LEU A C 1
ATOM 954 O O . LEU A 1 125 ? 13.655 12.366 -4.900 1.00 80.62 125 LEU A O 1
ATOM 958 N N . GLY A 1 126 ? 12.630 10.715 -3.790 1.00 64.81 126 GLY A N 1
ATOM 959 C CA . GLY A 1 126 ? 13.722 10.411 -2.873 1.00 64.81 126 GLY A CA 1
ATOM 960 C C . GLY A 1 126 ? 14.079 8.936 -2.955 1.00 64.81 126 GLY A C 1
ATOM 961 O O . GLY A 1 126 ? 13.192 8.085 -3.007 1.00 64.81 126 GLY A O 1
ATOM 962 N N . GLY A 1 127 ? 15.374 8.617 -2.939 1.00 62.16 127 GLY A N 1
ATOM 963 C CA . GLY A 1 127 ? 15.796 7.248 -2.670 1.00 62.16 127 GLY A CA 1
ATOM 964 C C . GLY A 1 127 ? 15.190 6.823 -1.336 1.00 62.16 127 GLY A C 1
ATOM 965 O O . GLY A 1 127 ? 15.329 7.537 -0.340 1.00 62.16 127 GLY A O 1
ATOM 966 N N . VAL A 1 128 ? 14.480 5.696 -1.321 1.00 56.56 128 VAL A N 1
ATOM 967 C CA . VAL A 1 128 ? 14.054 5.037 -0.087 1.00 56.56 128 VAL A CA 1
ATOM 968 C C . VAL A 1 128 ? 15.349 4.634 0.609 1.00 56.56 128 VAL A C 1
ATOM 970 O O . VAL A 1 128 ? 15.882 3.564 0.352 1.00 56.56 128 VAL A O 1
ATOM 973 N N . ALA A 1 129 ? 15.917 5.545 1.403 1.00 51.38 129 ALA A N 1
ATOM 974 C CA . ALA A 1 129 ? 17.085 5.263 2.211 1.00 51.38 129 ALA A CA 1
ATOM 975 C C . ALA A 1 129 ? 16.645 4.174 3.186 1.00 51.38 129 ALA A C 1
ATOM 977 O O . ALA A 1 129 ? 15.882 4.408 4.124 1.00 51.38 129 ALA A O 1
ATOM 978 N N . GLU A 1 130 ? 16.965 2.939 2.838 1.00 49.22 130 GLU A N 1
ATOM 979 C CA . GLU A 1 130 ? 17.197 1.879 3.795 1.00 49.22 130 GLU A CA 1
ATOM 980 C C . GLU A 1 130 ? 18.334 2.375 4.697 1.00 49.22 130 GLU A C 1
ATOM 982 O O . GLU A 1 130 ? 19.244 3.054 4.213 1.00 49.22 130 GLU A O 1
ATOM 987 N N . ASP A 1 131 ? 18.276 2.108 6.002 1.00 46.97 131 ASP A N 1
ATOM 988 C CA . ASP A 1 131 ? 19.286 2.517 6.994 1.00 46.97 131 ASP A CA 1
ATOM 989 C C . ASP A 1 131 ? 20.658 1.826 6.784 1.00 46.97 131 ASP A C 1
ATOM 991 O O . ASP A 1 131 ? 21.396 1.532 7.719 1.00 46.97 131 ASP A O 1
ATOM 995 N N . THR A 1 132 ? 21.046 1.575 5.537 1.00 36.75 132 THR A N 1
ATOM 996 C CA . THR A 1 132 ? 22.415 1.335 5.106 1.00 36.75 132 THR A CA 1
ATOM 997 C C . THR A 1 132 ? 22.963 2.636 4.538 1.00 36.75 132 THR A C 1
ATOM 999 O O . THR A 1 132 ? 22.656 3.058 3.423 1.00 36.75 132 THR A O 1
ATOM 1002 N N . SER A 1 133 ? 23.788 3.292 5.342 1.00 46.56 133 SER A N 1
ATOM 1003 C CA . SER A 1 133 ? 24.556 4.474 4.988 1.00 4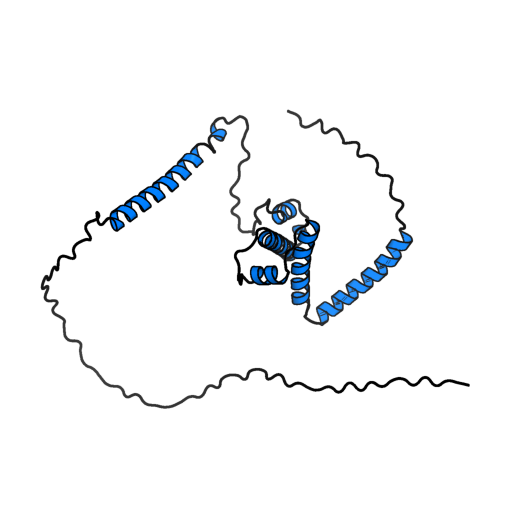6.56 133 SER A CA 1
ATOM 1004 C C . SER A 1 133 ? 25.384 4.272 3.712 1.00 46.56 133 SER A C 1
ATOM 1006 O O . SER A 1 133 ? 26.522 3.820 3.777 1.00 46.56 133 SER A O 1
ATOM 1008 N N . VAL A 1 134 ? 24.869 4.706 2.564 1.00 40.41 134 VAL A N 1
ATOM 1009 C CA . VAL A 1 134 ? 25.704 5.213 1.467 1.00 40.41 134 VAL A CA 1
ATOM 1010 C C . VAL A 1 134 ? 25.028 6.454 0.903 1.00 40.41 134 VAL A C 1
ATOM 1012 O O . VAL A 1 134 ? 24.445 6.472 -0.175 1.00 40.41 134 VAL A O 1
ATOM 1015 N N . ARG A 1 135 ? 25.086 7.536 1.680 1.00 39.06 135 ARG A N 1
ATOM 1016 C CA . ARG A 1 135 ? 24.788 8.866 1.160 1.00 39.06 135 ARG A CA 1
ATOM 1017 C C . ARG A 1 135 ? 25.961 9.268 0.276 1.00 39.06 135 ARG A C 1
ATOM 1019 O O . ARG A 1 135 ? 26.945 9.816 0.768 1.00 39.06 135 ARG A O 1
ATOM 1026 N N . SER A 1 136 ? 25.867 9.012 -1.026 1.00 42.59 136 SER A N 1
ATOM 1027 C CA . SER A 1 136 ? 26.640 9.778 -1.998 1.00 42.59 136 SER A CA 1
ATOM 1028 C C . SER A 1 136 ? 26.241 11.240 -1.805 1.00 42.59 136 SER A C 1
ATOM 1030 O O . SER A 1 136 ? 25.111 11.643 -2.085 1.00 42.59 136 SER A O 1
ATOM 1032 N N . LYS A 1 137 ? 27.142 12.014 -1.196 1.00 37.62 137 LYS A N 1
ATOM 1033 C CA . LYS A 1 137 ? 27.022 13.461 -1.018 1.00 37.62 137 LYS A CA 1
ATOM 1034 C C . LYS A 1 137 ? 26.868 14.080 -2.410 1.00 37.62 137 LYS A C 1
ATOM 1036 O O . LYS A 1 137 ? 27.860 14.375 -3.066 1.00 37.62 137 LYS A O 1
ATOM 1041 N N . VAL A 1 138 ? 25.636 14.294 -2.861 1.00 47.50 138 VAL A N 1
ATOM 1042 C CA . VAL A 1 138 ? 25.375 15.247 -3.940 1.00 47.50 138 VAL A CA 1
ATOM 1043 C C . VAL A 1 138 ? 25.656 16.620 -3.337 1.00 47.50 138 VAL A C 1
ATOM 1045 O O . VAL A 1 138 ? 24.870 17.168 -2.562 1.00 47.50 138 VAL A O 1
ATOM 1048 N N . ARG A 1 139 ? 26.877 17.100 -3.576 1.00 42.53 139 ARG A N 1
ATOM 1049 C CA . ARG A 1 139 ? 27.351 18.435 -3.218 1.00 42.53 139 ARG A CA 1
ATOM 1050 C C . ARG A 1 139 ? 26.512 19.433 -4.020 1.00 42.53 139 ARG A C 1
ATOM 1052 O O . ARG A 1 139 ? 26.447 19.329 -5.239 1.00 42.53 139 ARG A O 1
ATOM 1059 N N . LYS A 1 140 ? 25.834 20.363 -3.339 1.00 41.00 140 LYS A N 1
ATOM 1060 C CA . LYS A 1 140 ? 25.157 21.489 -4.002 1.00 41.00 140 LYS A CA 1
ATOM 1061 C C . LYS A 1 140 ? 26.209 22.266 -4.821 1.00 41.00 140 LYS A C 1
ATOM 1063 O O . LYS A 1 140 ? 27.244 22.586 -4.231 1.00 41.00 140 LYS A O 1
ATOM 1068 N N . PRO A 1 141 ? 25.998 22.537 -6.122 1.00 44.31 141 PRO A N 1
ATOM 1069 C CA . PRO A 1 141 ? 26.948 23.308 -6.917 1.00 44.31 141 PRO A CA 1
ATOM 1070 C C . PRO A 1 141 ? 27.005 24.753 -6.413 1.00 44.31 141 PRO A C 1
ATOM 1072 O O . PRO A 1 141 ? 25.971 25.359 -6.130 1.00 44.31 141 PRO A O 1
ATOM 1075 N N . ASN A 1 142 ? 28.221 25.269 -6.267 1.00 47.53 142 ASN A N 1
ATOM 1076 C CA . ASN A 1 142 ? 28.510 26.663 -5.954 1.00 47.53 142 ASN A CA 1
ATOM 1077 C C . ASN A 1 142 ? 28.456 27.470 -7.268 1.00 47.53 142 ASN A C 1
ATOM 1079 O O . ASN A 1 142 ? 29.090 27.038 -8.229 1.00 47.53 142 ASN A O 1
ATOM 1083 N N . PRO A 1 143 ? 27.709 28.584 -7.359 1.00 52.72 143 PRO A N 1
ATOM 1084 C CA . PRO A 1 143 ? 27.558 29.328 -8.614 1.00 52.72 143 PRO A CA 1
ATOM 1085 C C . PRO A 1 143 ? 28.827 30.052 -9.104 1.00 52.72 143 PRO A C 1
ATOM 1087 O O . PRO A 1 143 ? 28.835 30.463 -10.257 1.00 52.72 143 PRO A O 1
ATOM 1090 N N . ASP A 1 144 ? 29.878 30.166 -8.281 1.00 55.84 144 ASP A N 1
ATOM 1091 C CA . ASP A 1 144 ? 31.154 30.830 -8.628 1.00 55.84 144 ASP A CA 1
ATOM 1092 C C . ASP A 1 144 ? 32.296 29.864 -9.020 1.00 55.84 144 ASP A C 1
ATOM 1094 O O . ASP A 1 144 ? 33.405 30.305 -9.314 1.00 55.84 144 ASP A O 1
ATOM 1098 N N . ASP A 1 145 ? 32.058 28.546 -9.043 1.00 50.59 145 ASP A N 1
ATOM 1099 C CA . ASP A 1 145 ? 33.056 27.564 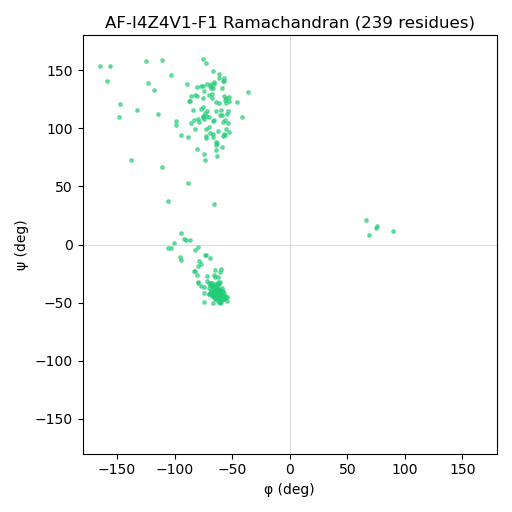-9.495 1.00 50.59 145 ASP A CA 1
ATOM 1100 C C . ASP A 1 145 ? 32.833 27.240 -10.989 1.00 50.59 145 ASP A C 1
ATOM 1102 O O . ASP A 1 145 ? 32.042 26.356 -11.331 1.00 50.59 145 ASP A O 1
ATOM 1106 N N . GLU A 1 146 ? 33.541 27.922 -11.898 1.00 53.09 146 GLU A N 1
ATOM 1107 C CA . GLU A 1 146 ? 33.464 27.680 -13.357 1.00 53.09 146 GLU A CA 1
ATOM 1108 C C . GLU A 1 146 ? 33.859 26.239 -13.761 1.00 53.09 146 GLU A C 1
ATOM 1110 O O . GLU A 1 146 ? 33.421 25.727 -14.790 1.00 53.09 146 GLU A O 1
ATOM 1115 N N . GLU A 1 147 ? 34.604 25.527 -12.911 1.00 52.25 147 GLU A N 1
ATOM 1116 C CA . GLU A 1 147 ? 34.980 24.116 -13.099 1.00 52.25 147 GLU A CA 1
ATOM 1117 C C . GLU A 1 147 ? 33.848 23.117 -12.782 1.00 52.25 147 GLU A C 1
ATOM 1119 O O . GLU A 1 147 ? 33.888 21.967 -13.223 1.00 52.25 147 GLU A O 1
ATOM 1124 N N . ALA A 1 148 ? 32.799 23.532 -12.061 1.00 48.66 148 ALA A N 1
ATOM 1125 C CA . ALA A 1 148 ? 31.671 22.663 -11.710 1.00 48.66 148 ALA A CA 1
ATOM 1126 C C . ALA A 1 148 ? 30.664 22.462 -12.864 1.00 48.66 148 ALA A C 1
ATOM 1128 O O . ALA A 1 148 ? 29.845 21.542 -12.815 1.00 48.66 148 ALA A O 1
ATOM 1129 N N . TYR A 1 149 ? 30.741 23.280 -13.920 1.00 43.78 149 TYR A N 1
ATOM 1130 C CA . TYR A 1 149 ? 29.867 23.212 -15.100 1.00 43.78 149 TYR A CA 1
ATOM 1131 C C . TYR A 1 149 ? 30.350 22.245 -16.197 1.00 43.78 149 TYR A C 1
ATOM 1133 O O . TYR A 1 149 ? 29.697 22.112 -17.230 1.00 43.78 149 TYR A O 1
ATOM 1141 N N . LEU A 1 150 ? 31.441 21.504 -15.970 1.00 50.03 150 LEU A N 1
ATOM 1142 C CA . LEU A 1 150 ? 31.933 20.473 -16.898 1.00 50.03 150 LEU A CA 1
ATOM 1143 C C . LEU A 1 150 ? 31.354 19.070 -16.647 1.00 50.03 150 LEU A C 1
ATOM 1145 O O . LEU A 1 150 ? 31.716 18.123 -17.345 1.00 50.03 150 LEU A O 1
ATOM 1149 N N . LEU A 1 151 ? 30.423 18.915 -15.699 1.00 49.69 151 LEU A N 1
ATOM 1150 C CA . LEU A 1 151 ? 29.864 17.603 -15.354 1.00 49.69 151 LEU A CA 1
ATOM 1151 C C . LEU A 1 151 ? 29.052 16.958 -16.496 1.00 49.69 151 LEU A C 1
ATOM 1153 O O . LEU A 1 151 ? 28.945 15.744 -16.532 1.00 49.69 151 LEU A O 1
ATOM 1157 N N . TYR A 1 152 ? 28.549 17.738 -17.461 1.00 48.19 152 TYR A N 1
ATOM 1158 C CA . TYR A 1 152 ? 27.816 17.210 -18.625 1.00 48.19 152 TYR A CA 1
ATOM 1159 C C . TYR A 1 152 ? 28.672 17.008 -19.885 1.00 48.19 152 TYR A C 1
ATOM 1161 O O . TYR A 1 152 ? 28.212 16.380 -20.837 1.00 48.19 152 TYR A O 1
ATOM 1169 N N . ALA A 1 153 ? 29.911 17.511 -19.918 1.00 49.78 153 ALA A N 1
ATOM 1170 C CA . ALA A 1 153 ? 30.807 17.289 -21.056 1.00 49.78 153 ALA A CA 1
ATOM 1171 C C . ALA A 1 153 ? 31.469 15.901 -20.995 1.00 49.78 153 ALA A C 1
ATOM 1173 O O . ALA A 1 153 ? 31.683 15.276 -22.030 1.00 49.78 153 ALA A O 1
ATOM 1174 N N . ASN A 1 154 ? 31.730 15.393 -19.786 1.00 54.59 154 ASN A N 1
ATOM 1175 C CA . ASN A 1 154 ? 32.421 14.119 -19.584 1.00 54.59 154 ASN A CA 1
ATOM 1176 C C . ASN A 1 154 ? 31.503 12.888 -19.750 1.00 54.59 154 ASN A C 1
ATOM 1178 O O . ASN A 1 154 ? 31.958 11.815 -20.144 1.00 54.59 154 ASN A O 1
ATOM 1182 N N . ASP 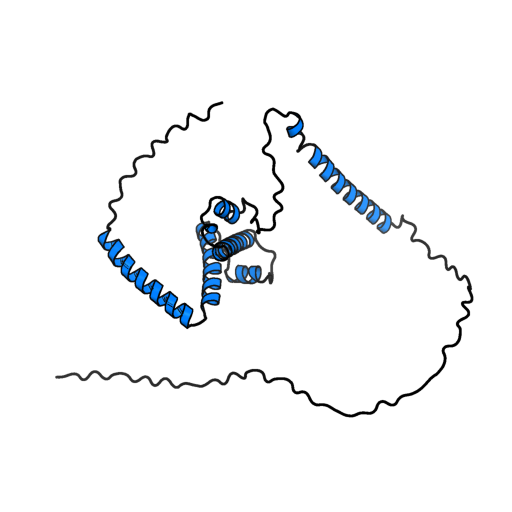A 1 155 ? 30.196 13.035 -19.517 1.00 55.44 155 ASP A N 1
ATOM 1183 C CA . ASP A 1 155 ? 29.229 11.939 -19.678 1.00 55.44 155 ASP A CA 1
ATOM 1184 C C . ASP A 1 155 ? 29.050 11.551 -21.150 1.00 55.44 155 ASP A C 1
ATOM 1186 O O . ASP A 1 155 ? 28.866 10.379 -21.480 1.00 55.44 155 ASP A O 1
ATOM 1190 N N . ALA A 1 156 ? 29.153 12.527 -22.058 1.00 60.75 156 ALA A N 1
ATOM 1191 C CA . ALA A 1 156 ? 29.124 12.274 -23.493 1.00 60.75 156 ALA A CA 1
ATOM 1192 C C . ALA A 1 156 ? 30.302 11.392 -23.931 1.00 60.75 156 ALA A C 1
ATOM 1194 O O . ALA A 1 156 ? 30.141 10.562 -24.822 1.00 60.75 156 ALA A O 1
ATOM 1195 N N . ASP A 1 157 ? 31.465 11.535 -23.297 1.00 66.00 157 ASP A N 1
ATOM 1196 C CA . ASP A 1 157 ? 32.651 10.744 -23.618 1.00 66.00 157 ASP A CA 1
ATOM 1197 C C . ASP A 1 157 ? 32.596 9.343 -22.990 1.00 66.00 157 ASP A C 1
ATOM 1199 O O . ASP A 1 157 ? 32.997 8.375 -23.639 1.00 66.00 157 ASP A O 1
ATOM 1203 N N . LEU A 1 158 ? 31.982 9.194 -21.808 1.00 72.19 158 LEU A N 1
ATOM 1204 C CA . LEU A 1 158 ? 31.673 7.885 -21.219 1.00 72.19 158 LEU A CA 1
ATOM 1205 C C . LEU A 1 158 ? 30.691 7.085 -22.094 1.00 72.19 158 LEU A C 1
ATOM 1207 O O . LEU A 1 158 ? 30.941 5.922 -22.411 1.00 72.19 158 LEU A O 1
ATOM 1211 N N . TRP A 1 159 ? 29.595 7.707 -22.538 1.00 74.94 159 TRP A N 1
ATOM 1212 C CA . TRP A 1 159 ? 28.618 7.050 -23.412 1.00 74.94 159 TRP A CA 1
ATOM 1213 C C . TRP A 1 159 ? 29.196 6.718 -24.789 1.00 74.94 159 TRP A C 1
ATOM 1215 O O . TRP A 1 159 ? 28.968 5.617 -25.287 1.00 74.94 159 TRP A O 1
ATOM 1225 N N . LYS A 1 160 ? 29.994 7.611 -25.390 1.00 81.00 160 LYS A N 1
ATOM 1226 C CA . LYS A 1 160 ? 30.718 7.311 -26.639 1.00 81.00 160 LYS A CA 1
ATOM 1227 C C . LYS A 1 160 ? 31.669 6.127 -26.477 1.00 81.00 160 LYS A C 1
ATOM 1229 O O . LYS A 1 160 ? 31.740 5.303 -27.382 1.00 81.00 160 LYS A O 1
ATOM 1234 N N . ALA A 1 161 ? 32.369 6.016 -25.344 1.00 84.06 161 ALA A N 1
ATOM 1235 C CA . ALA A 1 161 ? 33.241 4.877 -25.068 1.00 84.06 161 ALA A CA 1
ATOM 1236 C C . ALA A 1 161 ? 32.450 3.560 -24.987 1.00 84.06 161 ALA A C 1
ATOM 1238 O O . ALA A 1 161 ? 32.856 2.567 -25.587 1.00 84.06 161 ALA A O 1
ATOM 1239 N N . HIS A 1 162 ? 31.287 3.567 -24.325 1.00 86.38 162 HIS A N 1
ATOM 1240 C CA . HIS A 1 162 ? 30.402 2.400 -24.274 1.00 86.38 162 HIS A CA 1
ATOM 1241 C C . HIS A 1 162 ? 29.838 2.015 -25.651 1.00 86.38 162 HIS A C 1
ATOM 1243 O O . HIS A 1 162 ? 29.808 0.831 -25.981 1.00 86.38 162 HIS A O 1
ATOM 1249 N N . PHE A 1 163 ? 29.435 2.984 -26.482 1.00 91.88 163 PHE A N 1
ATOM 1250 C CA . PHE A 1 163 ? 28.977 2.696 -27.847 1.00 91.88 163 PHE A CA 1
ATOM 1251 C C . PHE A 1 163 ? 30.107 2.165 -28.737 1.00 91.88 163 PHE A C 1
ATOM 1253 O O . PHE A 1 163 ? 29.907 1.176 -29.435 1.00 91.88 163 PHE A O 1
ATOM 1260 N N . ALA A 1 164 ? 31.315 2.725 -28.632 1.00 92.44 164 ALA A N 1
ATOM 1261 C CA . ALA A 1 164 ? 32.479 2.235 -29.367 1.00 92.44 164 ALA A CA 1
ATOM 1262 C C . ALA A 1 164 ? 32.866 0.796 -28.976 1.00 92.44 164 ALA A C 1
ATOM 1264 O O . ALA A 1 164 ? 33.296 0.016 -29.825 1.00 92.44 164 ALA A O 1
ATOM 1265 N N . GLU A 1 165 ? 32.701 0.415 -27.705 1.00 92.44 165 GLU A N 1
ATOM 1266 C CA . GLU A 1 165 ? 32.931 -0.962 -27.256 1.00 92.44 165 GLU A CA 1
ATOM 1267 C C . GLU A 1 165 ? 31.909 -1.942 -27.855 1.00 92.44 165 GLU A C 1
ATOM 1269 O O . GLU A 1 165 ? 32.279 -3.042 -28.280 1.00 92.44 165 GLU A O 1
ATOM 1274 N N . ILE A 1 166 ? 30.638 -1.533 -27.930 1.00 94.00 166 ILE A N 1
ATOM 1275 C CA . ILE A 1 166 ? 29.560 -2.315 -28.548 1.00 94.00 166 ILE A CA 1
ATOM 1276 C C . ILE A 1 166 ? 29.806 -2.473 -30.053 1.00 94.00 166 ILE A C 1
ATOM 1278 O O . ILE A 1 166 ? 29.725 -3.593 -30.563 1.00 94.00 166 ILE A O 1
ATOM 1282 N N . ASP A 1 167 ? 30.179 -1.397 -30.745 1.00 95.69 167 ASP A N 1
ATOM 1283 C CA . ASP A 1 167 ? 30.492 -1.425 -32.176 1.00 95.69 167 ASP A CA 1
ATOM 1284 C C . ASP A 1 167 ? 31.705 -2.327 -32.461 1.00 95.69 167 ASP A C 1
ATOM 1286 O O . ASP A 1 167 ? 31.652 -3.192 -33.333 1.00 95.69 167 ASP A O 1
ATOM 1290 N N . ALA A 1 168 ? 32.761 -2.253 -31.643 1.00 94.25 168 ALA A N 1
ATOM 1291 C CA . ALA A 1 168 ? 33.922 -3.138 -31.764 1.00 94.25 168 ALA A CA 1
ATOM 1292 C C . ALA A 1 168 ? 33.601 -4.617 -31.470 1.00 94.25 168 ALA A C 1
ATOM 1294 O O . ALA A 1 168 ? 34.314 -5.524 -31.916 1.00 94.25 168 ALA A O 1
ATOM 1295 N N . LEU A 1 169 ? 32.574 -4.898 -30.664 1.00 94.75 169 LEU A N 1
ATOM 1296 C CA . LEU A 1 169 ? 32.079 -6.258 -30.455 1.00 94.75 169 LEU A CA 1
ATOM 1297 C C . LEU A 1 169 ? 31.281 -6.736 -31.673 1.00 94.75 169 LEU A C 1
ATOM 1299 O O . LEU A 1 169 ? 31.489 -7.870 -32.101 1.00 94.75 169 LEU A O 1
ATOM 1303 N N . LEU A 1 170 ? 30.440 -5.878 -32.255 1.00 95.31 170 LEU A N 1
ATOM 1304 C CA . LEU A 1 170 ? 29.684 -6.160 -33.479 1.00 95.31 170 LEU A CA 1
ATOM 1305 C C . LEU A 1 170 ? 30.595 -6.381 -34.693 1.00 95.31 170 LEU A C 1
ATOM 1307 O O . LEU A 1 170 ? 30.366 -7.302 -35.472 1.00 95.31 170 LEU A O 1
ATOM 1311 N N . ASP A 1 171 ? 31.672 -5.613 -34.832 1.00 94.88 171 ASP A N 1
ATOM 1312 C CA . ASP A 1 171 ? 32.654 -5.817 -35.899 1.00 94.88 171 ASP A CA 1
ATOM 1313 C C . ASP A 1 171 ? 33.374 -7.157 -35.748 1.00 94.88 171 ASP A C 1
ATOM 1315 O O . ASP A 1 171 ? 33.541 -7.898 -36.718 1.00 94.88 171 ASP A O 1
ATOM 1319 N N . ARG A 1 172 ? 33.745 -7.522 -34.514 1.00 85.69 172 ARG A N 1
ATOM 1320 C CA . ARG A 1 172 ? 34.340 -8.833 -34.228 1.00 85.69 172 ARG A CA 1
ATOM 1321 C C . ARG A 1 172 ? 33.370 -9.973 -34.522 1.00 85.69 172 ARG A C 1
ATOM 1323 O O . ARG A 1 172 ? 33.791 -10.978 -35.091 1.00 85.69 172 ARG A O 1
ATOM 1330 N N . THR A 1 173 ? 32.092 -9.855 -34.159 1.00 93.38 173 THR A N 1
ATOM 1331 C CA . THR A 1 173 ? 31.105 -10.900 -34.475 1.00 93.38 173 THR A CA 1
ATOM 1332 C C . THR A 1 173 ? 30.838 -10.977 -35.974 1.00 93.38 173 THR A C 1
ATOM 1334 O O . THR A 1 173 ? 30.778 -12.085 -36.502 1.00 93.38 173 THR A O 1
ATOM 1337 N N . ASN A 1 174 ? 30.774 -9.847 -36.680 1.00 92.69 174 ASN A N 1
ATOM 1338 C CA . ASN A 1 174 ? 30.638 -9.809 -38.135 1.00 92.69 174 ASN A CA 1
ATOM 1339 C C . ASN A 1 174 ? 31.838 -10.453 -38.842 1.00 92.69 174 ASN A C 1
ATOM 1341 O O . ASN A 1 174 ? 31.633 -11.263 -39.738 1.00 92.69 174 ASN A O 1
ATOM 1345 N N . GLN A 1 175 ? 33.072 -10.194 -38.400 1.00 86.94 175 GLN A N 1
ATOM 1346 C CA . GLN A 1 175 ? 34.277 -10.847 -38.936 1.00 86.94 175 GLN A CA 1
ATOM 1347 C C . GLN A 1 175 ? 34.292 -12.363 -38.679 1.00 86.94 175 GLN A C 1
ATOM 1349 O O . GLN A 1 175 ? 34.712 -13.143 -39.537 1.00 86.94 175 GLN A O 1
ATOM 1354 N N . VAL A 1 176 ? 33.803 -12.808 -37.515 1.00 87.75 176 VAL A N 1
ATOM 1355 C CA . VAL A 1 176 ? 33.649 -14.240 -37.202 1.00 87.75 176 VAL A CA 1
ATOM 1356 C C . VAL A 1 176 ? 32.574 -14.883 -38.085 1.00 87.75 176 VAL A C 1
ATOM 1358 O O . VAL A 1 176 ? 32.789 -15.978 -38.604 1.00 87.75 176 VAL A O 1
ATOM 1361 N N . LEU A 1 177 ? 31.439 -14.208 -38.293 1.00 83.00 177 LEU A N 1
ATOM 1362 C CA . LEU A 1 177 ? 30.346 -14.685 -39.149 1.00 83.00 177 LEU A CA 1
ATOM 1363 C C . LEU A 1 177 ? 30.719 -14.683 -40.639 1.00 83.00 177 LEU A C 1
ATOM 1365 O O . LEU A 1 177 ? 30.312 -15.588 -41.363 1.00 83.00 177 LEU A O 1
ATOM 1369 N N . ALA A 1 178 ? 31.525 -13.719 -41.086 1.00 85.56 178 ALA A N 1
ATOM 1370 C CA . ALA A 1 178 ? 32.075 -13.651 -42.439 1.00 85.56 178 ALA A CA 1
ATOM 1371 C C . ALA A 1 178 ? 33.178 -14.698 -42.696 1.00 85.56 178 ALA A C 1
ATOM 1373 O O . ALA A 1 178 ? 33.599 -14.888 -43.835 1.00 85.56 178 ALA A O 1
ATOM 1374 N N . GLY A 1 179 ? 33.633 -15.411 -41.656 1.0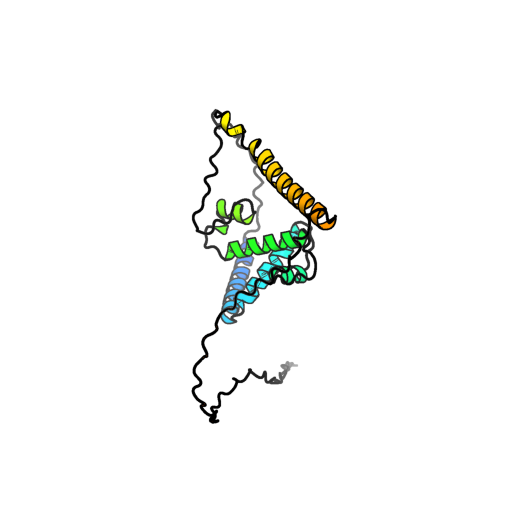0 75.88 179 GLY A N 1
ATOM 1375 C CA . GLY A 1 179 ? 34.669 -16.441 -41.763 1.00 75.88 179 GLY A CA 1
ATOM 1376 C C . GLY A 1 179 ? 36.087 -15.885 -41.931 1.00 75.88 179 GLY A C 1
ATOM 1377 O O . GLY A 1 179 ? 36.989 -16.627 -42.316 1.00 75.88 179 GLY A O 1
ATOM 1378 N N . GLU A 1 180 ? 36.295 -14.599 -41.642 1.00 71.31 180 GLU A N 1
ATOM 1379 C CA . GLU A 1 180 ? 37.566 -13.888 -41.833 1.00 71.31 180 GLU A CA 1
ATOM 1380 C C . GLU A 1 180 ? 38.550 -14.116 -40.681 1.00 71.31 180 GLU A C 1
ATOM 1382 O O . GLU A 1 180 ? 39.766 -14.028 -40.859 1.00 71.31 180 GLU A O 1
ATOM 1387 N N . THR A 1 181 ? 38.057 -14.485 -39.496 1.00 61.12 181 THR A N 1
ATOM 1388 C CA . THR A 1 181 ? 38.926 -15.030 -38.453 1.00 61.12 181 THR A CA 1
ATOM 1389 C C . THR A 1 181 ? 39.281 -16.468 -38.828 1.00 61.12 181 THR A C 1
ATOM 1391 O O . THR A 1 181 ? 38.368 -17.301 -38.882 1.00 61.12 181 THR A O 1
ATOM 1394 N N . PRO A 1 182 ? 40.564 -16.820 -39.049 1.00 56.88 182 PRO A N 1
ATOM 1395 C CA . PRO A 1 182 ? 40.928 -18.211 -39.234 1.00 56.88 182 PRO A CA 1
ATOM 1396 C C . PRO A 1 182 ? 40.526 -18.940 -37.955 1.00 56.88 182 PRO A C 1
ATOM 1398 O O . PRO A 1 182 ? 41.111 -18.713 -36.891 1.00 56.88 182 PRO A O 1
ATOM 1401 N N . LEU A 1 183 ? 39.508 -19.805 -38.044 1.00 50.75 183 LEU A N 1
ATOM 1402 C CA . LEU A 1 183 ? 39.265 -20.810 -37.018 1.00 50.75 183 LEU A CA 1
ATOM 1403 C C . LEU A 1 183 ? 40.625 -21.420 -36.736 1.00 50.75 183 LEU A C 1
ATOM 1405 O O . LEU A 1 183 ? 41.306 -21.852 -37.666 1.00 50.75 183 LEU A O 1
ATOM 1409 N N . ARG A 1 184 ? 41.058 -21.362 -35.476 1.00 52.28 184 ARG A N 1
ATOM 1410 C CA . ARG A 1 184 ? 42.332 -21.918 -35.042 1.00 52.28 184 ARG A CA 1
ATOM 1411 C C . ARG A 1 184 ? 42.293 -23.389 -35.436 1.00 52.28 184 ARG A C 1
ATOM 1413 O O . ARG A 1 184 ? 41.697 -24.192 -34.722 1.00 52.28 184 ARG A O 1
ATOM 1420 N N . THR A 1 185 ? 42.839 -23.717 -36.610 1.00 46.38 185 THR A N 1
ATOM 1421 C CA . THR A 1 185 ? 42.869 -25.075 -37.129 1.00 46.38 185 THR A CA 1
ATOM 1422 C C . THR A 1 185 ? 43.505 -25.879 -36.024 1.00 46.38 185 THR A C 1
ATOM 1424 O O . THR A 1 185 ? 44.647 -25.613 -35.639 1.00 46.38 185 THR A O 1
ATOM 1427 N N . ALA A 1 186 ? 42.732 -26.790 -35.440 1.00 49.09 186 ALA A N 1
ATOM 1428 C CA . ALA A 1 186 ? 43.234 -27.735 -34.473 1.00 49.09 186 ALA A CA 1
ATOM 1429 C C . ALA A 1 186 ? 44.240 -28.609 -35.222 1.00 49.09 186 ALA A C 1
ATOM 1431 O O . ALA A 1 186 ? 43.905 -29.655 -35.777 1.00 49.09 186 ALA A O 1
ATOM 1432 N N . ALA A 1 187 ? 45.482 -28.133 -35.298 1.00 42.69 187 ALA A N 1
ATOM 1433 C CA . ALA A 1 187 ? 46.611 -28.934 -35.685 1.00 42.69 187 ALA A CA 1
ATOM 1434 C C . ALA A 1 187 ? 46.594 -30.126 -34.732 1.00 42.69 187 ALA A C 1
ATOM 1436 O O . ALA A 1 187 ? 46.761 -29.975 -33.519 1.00 42.69 187 ALA A O 1
ATOM 1437 N N . ARG A 1 188 ? 46.312 -31.307 -35.289 1.00 47.38 188 ARG A N 1
ATOM 1438 C CA . ARG A 1 188 ? 46.488 -32.601 -34.639 1.00 47.38 188 ARG A CA 1
ATOM 1439 C C . ARG A 1 188 ? 47.960 -32.731 -34.264 1.00 47.38 188 ARG A C 1
ATOM 1441 O O . ARG A 1 188 ? 48.741 -33.336 -34.990 1.00 47.38 188 ARG A O 1
ATOM 1448 N N . ILE A 1 189 ? 48.344 -32.174 -33.124 1.00 43.19 189 ILE A N 1
ATOM 1449 C CA . ILE A 1 189 ? 49.607 -32.497 -32.479 1.00 43.19 189 ILE A CA 1
ATOM 1450 C C . ILE A 1 189 ? 49.351 -33.806 -31.738 1.00 43.19 189 ILE A C 1
ATOM 1452 O O . ILE A 1 189 ? 49.040 -33.835 -30.551 1.00 43.19 189 ILE A O 1
ATOM 1456 N N . TRP A 1 190 ? 49.436 -34.917 -32.471 1.00 34.97 190 TRP A N 1
ATOM 1457 C CA . TRP A 1 190 ? 49.714 -36.205 -31.852 1.00 34.97 190 TRP A CA 1
ATOM 1458 C C . TRP A 1 190 ? 51.197 -36.209 -31.482 1.00 34.97 190 TRP A C 1
ATOM 1460 O O . TRP A 1 190 ? 52.033 -36.759 -32.192 1.00 34.97 190 TRP A O 1
ATOM 1470 N N . SER A 1 191 ? 51.548 -35.540 -30.386 1.00 45.78 191 SER A N 1
ATOM 1471 C CA . SER A 1 191 ? 52.799 -35.828 -29.701 1.00 45.78 191 SER A CA 1
ATOM 1472 C C . SER A 1 191 ? 52.538 -37.019 -28.784 1.00 45.78 191 SER A C 1
ATOM 1474 O O . SER A 1 191 ? 51.838 -36.935 -27.775 1.00 45.78 191 SER A O 1
ATOM 1476 N N . MET A 1 192 ? 53.077 -38.175 -29.174 1.00 40.53 192 MET A N 1
ATOM 1477 C CA . MET A 1 192 ? 53.205 -39.352 -28.318 1.00 40.53 192 MET A CA 1
ATOM 1478 C C . MET A 1 192 ? 54.133 -39.030 -27.138 1.00 40.53 192 MET A C 1
ATOM 1480 O O . MET A 1 192 ? 55.272 -39.484 -27.084 1.00 40.53 192 MET A O 1
ATOM 1484 N N . THR A 1 193 ? 53.645 -38.293 -26.145 1.00 47.22 193 THR A N 1
ATOM 1485 C CA . THR A 1 193 ? 54.234 -38.353 -24.809 1.00 47.22 193 THR A CA 1
ATOM 1486 C C . THR A 1 193 ? 53.633 -39.569 -24.126 1.00 47.22 193 THR A C 1
ATOM 1488 O O . THR A 1 193 ? 52.495 -39.564 -23.658 1.00 47.22 193 THR A O 1
ATOM 1491 N N . ARG A 1 194 ? 54.398 -40.661 -24.127 1.00 42.84 194 ARG A N 1
ATOM 1492 C CA . ARG A 1 194 ? 54.079 -41.907 -23.429 1.00 42.84 194 ARG A CA 1
ATOM 1493 C C . ARG A 1 194 ? 54.057 -41.633 -21.921 1.00 42.84 194 ARG A C 1
ATOM 1495 O O . ARG A 1 194 ? 55.067 -41.793 -21.241 1.00 42.84 194 ARG A O 1
ATOM 1502 N N . ILE A 1 195 ? 52.905 -41.224 -21.392 1.00 48.66 195 ILE A N 1
ATOM 1503 C CA . ILE A 1 195 ? 52.662 -41.162 -19.949 1.00 48.66 195 ILE A CA 1
ATOM 1504 C C . ILE A 1 195 ? 52.674 -42.604 -19.436 1.00 48.66 195 ILE A C 1
ATOM 1506 O O . ILE A 1 195 ? 51.764 -43.392 -19.695 1.00 48.66 195 ILE A O 1
ATOM 1510 N N . ARG A 1 196 ? 53.745 -42.974 -18.733 1.00 43.00 196 ARG A N 1
ATOM 1511 C CA . ARG A 1 196 ? 53.873 -44.273 -18.073 1.00 43.00 196 ARG A CA 1
ATOM 1512 C C . ARG A 1 196 ? 52.954 -44.298 -16.854 1.00 43.00 196 ARG A C 1
ATOM 1514 O O . ARG A 1 196 ? 53.348 -43.892 -15.765 1.00 43.00 196 ARG A O 1
ATOM 1521 N N . MET A 1 197 ? 51.721 -44.763 -17.041 1.00 38.56 197 MET A N 1
ATOM 1522 C CA . MET A 1 197 ? 50.805 -45.005 -15.929 1.00 38.56 197 MET A CA 1
ATOM 1523 C C . MET A 1 197 ? 51.313 -46.164 -15.067 1.00 38.56 197 MET A C 1
ATOM 1525 O O . MET A 1 197 ? 51.609 -47.254 -15.559 1.00 38.56 197 MET A O 1
ATOM 1529 N N . LYS A 1 198 ? 51.439 -45.907 -13.764 1.00 46.34 198 LYS A N 1
ATOM 1530 C CA . LYS A 1 198 ? 51.769 -46.909 -12.748 1.00 46.34 198 LYS A CA 1
ATOM 1531 C C . LYS A 1 198 ? 50.487 -47.684 -12.395 1.00 46.34 198 LYS A C 1
ATOM 1533 O O . LYS A 1 198 ? 49.440 -47.048 -12.262 1.00 46.34 198 LYS A O 1
ATOM 1538 N N . PRO A 1 199 ? 50.517 -49.023 -12.278 1.00 46.22 199 PRO A N 1
ATOM 1539 C CA . PRO A 1 199 ? 49.300 -49.795 -12.053 1.00 46.22 199 PRO A CA 1
ATOM 1540 C C . PRO A 1 199 ? 48.735 -49.516 -10.655 1.00 46.22 199 PRO A C 1
ATOM 1542 O O . PRO A 1 199 ? 49.476 -49.496 -9.670 1.00 46.22 199 PRO A O 1
ATOM 1545 N N . ARG A 1 200 ? 47.416 -49.298 -10.577 1.00 45.50 200 ARG A N 1
ATOM 1546 C CA . ARG A 1 200 ? 46.681 -49.186 -9.309 1.00 45.50 200 ARG A CA 1
ATOM 1547 C C . ARG A 1 200 ? 46.661 -50.546 -8.595 1.00 45.50 200 ARG A C 1
ATOM 1549 O O . ARG A 1 200 ? 46.431 -51.556 -9.266 1.00 45.50 200 ARG A O 1
ATOM 1556 N N . PRO A 1 201 ? 46.850 -50.597 -7.266 1.00 43.50 201 PRO A N 1
ATOM 1557 C CA . PRO A 1 201 ? 46.701 -51.838 -6.522 1.00 43.50 201 PRO A CA 1
ATOM 1558 C C . PRO A 1 201 ? 45.229 -52.269 -6.490 1.00 43.50 201 PRO A C 1
ATOM 1560 O O . PRO A 1 201 ? 44.327 -51.456 -6.288 1.00 43.50 201 PRO A O 1
ATOM 1563 N N . ARG A 1 202 ? 45.006 -53.567 -6.709 1.00 49.91 202 ARG A N 1
ATOM 1564 C CA . ARG A 1 202 ? 43.728 -54.255 -6.516 1.00 49.91 202 ARG A CA 1
ATOM 1565 C C . ARG A 1 202 ? 43.592 -54.659 -5.053 1.00 49.91 202 ARG A C 1
ATOM 1567 O O . ARG A 1 202 ? 44.329 -55.531 -4.611 1.00 49.91 202 ARG A O 1
ATOM 1574 N N . THR A 1 203 ? 42.610 -54.102 -4.364 1.00 42.75 203 THR A N 1
ATOM 1575 C CA . THR A 1 203 ? 41.963 -54.659 -3.168 1.00 42.75 203 THR A CA 1
ATOM 1576 C C . THR A 1 203 ? 40.576 -54.018 -3.093 1.00 42.75 203 THR A C 1
ATOM 1578 O O . THR A 1 203 ? 40.383 -52.915 -3.592 1.00 42.75 203 THR A O 1
ATOM 1581 N N . CYS A 1 204 ? 39.536 -54.586 -2.510 1.00 33.75 204 CYS A N 1
ATOM 1582 C CA . CYS A 1 204 ? 39.134 -55.949 -2.188 1.00 33.75 204 CYS A CA 1
ATOM 1583 C C . CYS A 1 204 ? 37.612 -55.817 -2.035 1.00 33.75 204 CYS A C 1
ATOM 1585 O O . CYS A 1 204 ? 37.134 -54.795 -1.540 1.00 33.75 204 CYS A O 1
ATOM 1587 N N . GLY A 1 205 ? 36.855 -56.802 -2.511 1.00 43.25 205 GLY A N 1
ATOM 1588 C CA . GLY A 1 205 ? 35.401 -56.777 -2.422 1.00 43.25 205 GLY A CA 1
ATOM 1589 C C . GLY A 1 205 ? 34.913 -56.630 -0.984 1.00 43.25 205 GLY A C 1
ATOM 1590 O O . GLY A 1 205 ? 35.445 -57.268 -0.080 1.00 43.25 205 GLY A O 1
ATOM 1591 N N . LEU A 1 206 ? 33.861 -55.838 -0.801 1.00 43.31 206 LEU A N 1
ATOM 1592 C CA . LEU A 1 206 ? 32.949 -55.997 0.318 1.00 43.31 206 LEU A CA 1
ATOM 1593 C C . LEU A 1 206 ? 31.519 -55.952 -0.218 1.00 43.31 206 LEU A C 1
ATOM 1595 O O . LEU A 1 206 ? 31.053 -54.990 -0.822 1.00 43.31 206 LEU A O 1
ATOM 1599 N N . THR A 1 207 ? 30.904 -57.105 -0.029 1.00 40.69 207 THR A N 1
ATOM 1600 C CA . THR A 1 207 ? 29.515 -57.509 -0.184 1.00 40.69 207 THR A CA 1
ATOM 1601 C C . THR A 1 207 ? 28.506 -56.430 0.209 1.00 40.69 207 THR A C 1
ATOM 1603 O O . THR A 1 207 ? 28.554 -55.900 1.319 1.00 40.69 207 THR A O 1
ATOM 1606 N N . TRP A 1 208 ? 27.526 -56.179 -0.661 1.00 29.30 208 TRP A N 1
ATOM 1607 C CA . TRP A 1 208 ? 26.284 -55.507 -0.286 1.00 29.30 208 TRP A CA 1
ATOM 1608 C C . TRP A 1 208 ? 25.456 -56.451 0.589 1.00 29.30 208 TRP A C 1
ATOM 1610 O O . TRP A 1 208 ? 24.823 -57.384 0.098 1.00 29.30 208 TRP A O 1
ATOM 1620 N N . SER A 1 209 ? 25.499 -56.221 1.900 1.00 34.91 209 SER A N 1
ATOM 1621 C CA . SER A 1 209 ? 24.567 -56.834 2.839 1.00 34.91 209 SER A CA 1
ATOM 1622 C C . SER A 1 209 ? 23.315 -55.964 2.915 1.00 34.91 209 SER A C 1
ATOM 1624 O O . SER A 1 209 ? 23.387 -54.764 3.175 1.00 34.91 209 SER A O 1
ATOM 1626 N N . SER A 1 210 ? 22.175 -56.582 2.633 1.00 35.78 210 SER A N 1
ATOM 1627 C CA . SER A 1 210 ? 20.847 -55.978 2.686 1.00 35.78 210 SER A CA 1
ATOM 1628 C C . SER A 1 210 ? 20.296 -56.077 4.109 1.00 35.78 210 SER A C 1
ATOM 1630 O O . SER A 1 210 ? 20.231 -57.185 4.632 1.00 35.78 210 SER A O 1
ATOM 1632 N N . ALA A 1 211 ? 19.843 -54.970 4.710 1.00 36.69 211 ALA A N 1
ATOM 1633 C CA . ALA A 1 211 ? 18.848 -54.974 5.794 1.00 36.69 211 ALA A CA 1
ATOM 1634 C C . ALA A 1 211 ? 18.253 -53.563 6.035 1.00 36.69 211 ALA A C 1
ATOM 1636 O O . ALA A 1 211 ? 18.905 -52.572 5.713 1.00 36.69 211 ALA A O 1
ATOM 1637 N N . PRO A 1 212 ? 17.016 -53.453 6.567 1.00 55.50 212 PRO A N 1
ATOM 1638 C CA . PRO A 1 212 ? 16.097 -52.354 6.263 1.00 55.50 212 PRO A CA 1
ATOM 1639 C C . PRO A 1 212 ? 15.860 -51.390 7.438 1.00 55.50 212 PRO A C 1
ATOM 1641 O O . PRO A 1 212 ? 15.948 -51.782 8.599 1.00 55.50 212 PRO A O 1
ATOM 1644 N N . ALA A 1 213 ? 15.412 -50.163 7.154 1.00 37.50 213 ALA A N 1
ATOM 1645 C CA . ALA A 1 213 ? 14.743 -49.331 8.153 1.00 37.50 213 ALA A CA 1
ATOM 1646 C C . ALA A 1 213 ? 13.677 -48.430 7.517 1.00 37.50 213 ALA A C 1
ATOM 1648 O O . ALA A 1 213 ? 13.935 -47.625 6.627 1.00 37.50 213 ALA A O 1
ATOM 1649 N N . ARG A 1 214 ? 12.453 -48.629 8.005 1.00 41.06 214 ARG A N 1
ATOM 1650 C CA . ARG A 1 214 ? 11.234 -47.873 7.732 1.00 41.06 214 ARG A CA 1
ATOM 1651 C C . ARG A 1 214 ? 11.354 -46.439 8.262 1.00 41.06 214 ARG A C 1
ATOM 1653 O O . ARG A 1 214 ? 11.742 -46.253 9.409 1.00 41.06 214 ARG A O 1
ATOM 1660 N N . GLY A 1 215 ? 10.884 -45.472 7.480 1.00 37.94 215 GLY A N 1
ATOM 1661 C CA . GLY A 1 215 ? 10.529 -44.122 7.924 1.00 37.94 215 GLY A CA 1
ATOM 1662 C C . GLY A 1 215 ? 9.380 -43.614 7.056 1.00 37.94 215 GLY A C 1
ATOM 1663 O O . GLY A 1 215 ? 9.549 -43.438 5.856 1.00 37.94 215 GLY A O 1
ATOM 1664 N N . GLN A 1 216 ? 8.190 -43.507 7.643 1.00 49.97 216 GLN A N 1
ATOM 1665 C CA . GLN A 1 216 ? 6.921 -43.184 6.980 1.00 49.97 216 GLN A CA 1
ATOM 1666 C C . GLN A 1 216 ? 6.893 -41.748 6.415 1.00 49.97 216 GLN A C 1
ATOM 1668 O O . GLN A 1 216 ? 7.465 -40.854 7.038 1.00 49.97 216 GLN A O 1
ATOM 1673 N N . PRO A 1 217 ? 6.158 -41.482 5.319 1.00 41.53 217 PRO A N 1
ATOM 1674 C CA . PRO A 1 217 ? 5.745 -40.128 4.968 1.00 41.53 217 PRO A CA 1
ATOM 1675 C C . PRO A 1 217 ? 4.564 -39.680 5.848 1.00 41.53 217 PRO A C 1
ATOM 1677 O O . PRO A 1 217 ? 3.622 -40.435 6.096 1.00 41.53 217 PRO A O 1
ATOM 1680 N N . SER A 1 218 ? 4.634 -38.441 6.329 1.00 49.94 218 SER A N 1
ATOM 1681 C CA . SER A 1 218 ? 3.634 -37.768 7.161 1.00 49.94 218 SER A CA 1
ATOM 1682 C C . SER A 1 218 ? 2.269 -37.618 6.458 1.00 49.94 218 SER A C 1
ATOM 1684 O O . SER A 1 218 ? 2.215 -37.430 5.239 1.00 49.94 218 SER A O 1
ATOM 1686 N N . PRO A 1 219 ? 1.140 -37.681 7.193 1.00 45.88 219 PRO A N 1
ATOM 1687 C CA . PRO A 1 219 ? -0.184 -37.573 6.594 1.00 45.88 219 PRO A CA 1
ATOM 1688 C C . PRO A 1 219 ? -0.573 -36.110 6.330 1.00 45.88 219 PRO A C 1
ATOM 1690 O O . PRO A 1 219 ? -0.556 -35.266 7.222 1.00 45.88 219 PRO A O 1
ATOM 1693 N N . GLN A 1 220 ? -0.982 -35.840 5.091 1.00 52.25 220 GLN A N 1
ATOM 1694 C CA . GLN A 1 220 ? -1.678 -34.620 4.668 1.00 52.25 220 GLN A CA 1
ATOM 1695 C C . GLN A 1 220 ? -3.027 -34.472 5.409 1.00 52.25 220 GLN A C 1
ATOM 1697 O O . GLN A 1 220 ? -3.725 -35.477 5.597 1.00 52.25 220 GLN A O 1
ATOM 1702 N N . PRO A 1 221 ? -3.464 -33.255 5.785 1.00 42.12 221 PRO A N 1
ATOM 1703 C CA . PRO A 1 221 ? -4.770 -33.056 6.397 1.00 42.12 221 PRO A CA 1
ATOM 1704 C C . PRO A 1 221 ? -5.886 -33.226 5.354 1.00 42.12 221 PRO A C 1
ATOM 1706 O O . PRO A 1 221 ? -6.088 -32.417 4.450 1.00 42.12 221 PRO A O 1
ATOM 1709 N N . ARG A 1 222 ? -6.639 -34.318 5.504 1.00 37.09 222 ARG A N 1
ATOM 1710 C CA . ARG A 1 222 ? -7.860 -34.630 4.757 1.00 37.09 222 ARG A CA 1
ATOM 1711 C C . ARG A 1 222 ? -9.007 -33.755 5.273 1.00 37.09 222 ARG A C 1
ATOM 1713 O O . ARG A 1 222 ? -9.537 -34.011 6.352 1.00 37.09 222 ARG A O 1
ATOM 1720 N N . TRP A 1 223 ? -9.430 -32.771 4.482 1.00 36.78 223 TRP A N 1
ATOM 1721 C CA . TRP A 1 223 ? -10.667 -32.021 4.714 1.00 36.78 223 TRP A CA 1
ATOM 1722 C C . TRP A 1 223 ? -11.870 -32.973 4.722 1.00 36.78 223 TRP A C 1
ATOM 1724 O O . TRP A 1 223 ? -12.227 -33.569 3.706 1.00 36.78 223 TRP A O 1
ATOM 1734 N N . ARG A 1 224 ? -12.487 -33.147 5.893 1.00 41.03 224 ARG A N 1
ATOM 1735 C CA . ARG A 1 224 ? -13.735 -33.894 6.067 1.00 41.03 224 ARG A CA 1
ATOM 1736 C C . ARG A 1 224 ? -14.863 -32.865 6.130 1.00 41.03 224 ARG A C 1
ATOM 1738 O O . ARG A 1 224 ? -14.982 -32.149 7.115 1.00 41.03 224 ARG A O 1
ATOM 1745 N N . GLY A 1 225 ? -15.659 -32.768 5.068 1.00 38.25 225 GLY A N 1
ATOM 1746 C CA . GLY A 1 225 ? -16.846 -31.916 5.048 1.00 38.25 225 GLY A CA 1
ATOM 1747 C C . GLY A 1 225 ? -17.889 -32.419 6.044 1.00 38.25 225 GLY A C 1
ATOM 1748 O O . GLY A 1 225 ? -18.535 -33.441 5.812 1.00 38.25 225 GLY A O 1
ATOM 1749 N N . THR A 1 226 ? -18.058 -31.710 7.154 1.00 43.44 226 THR A N 1
ATOM 1750 C CA . THR A 1 226 ? -19.222 -31.830 8.030 1.00 43.44 226 THR A CA 1
ATOM 1751 C C . THR A 1 226 ? -20.371 -31.042 7.405 1.00 43.44 226 THR A C 1
ATOM 1753 O O . THR A 1 226 ? -20.375 -29.815 7.381 1.00 43.44 226 THR A O 1
ATOM 1756 N N . ARG A 1 227 ? -21.370 -31.759 6.877 1.00 42.06 227 ARG A N 1
ATOM 1757 C CA . ARG A 1 227 ? -22.692 -31.191 6.590 1.00 42.06 227 ARG A CA 1
ATOM 1758 C C . ARG A 1 227 ? -23.350 -30.841 7.925 1.00 42.06 227 ARG A C 1
ATOM 1760 O O . ARG A 1 227 ? -23.928 -31.709 8.568 1.00 42.06 227 ARG A O 1
ATOM 1767 N N . GLY A 1 228 ? -23.227 -29.587 8.348 1.00 37.69 228 GLY A N 1
ATOM 1768 C CA . GLY A 1 228 ? -24.087 -29.015 9.378 1.00 37.69 228 GLY A CA 1
ATOM 1769 C C . GLY A 1 228 ? -25.451 -28.711 8.768 1.00 37.69 228 GLY A C 1
ATOM 1770 O O . GLY A 1 228 ? -25.566 -27.829 7.921 1.00 37.69 228 GLY A O 1
ATOM 1771 N N . SER A 1 229 ? -26.479 -29.461 9.157 1.00 42.66 229 SER A N 1
ATOM 1772 C CA . SER A 1 229 ? -27.870 -29.113 8.878 1.00 42.66 229 SER A CA 1
ATOM 1773 C C . SER A 1 229 ? -28.249 -27.897 9.723 1.00 42.66 229 SER A C 1
ATOM 1775 O O . SER A 1 229 ? -28.358 -28.000 10.944 1.00 42.66 229 SER A O 1
ATOM 1777 N N . ILE A 1 230 ? -28.441 -26.748 9.081 1.00 42.53 230 ILE A N 1
ATOM 1778 C CA . ILE A 1 230 ? -29.046 -25.573 9.707 1.00 42.53 230 ILE A CA 1
ATOM 1779 C C . ILE A 1 230 ? -30.557 -25.820 9.719 1.00 42.53 230 ILE A C 1
ATOM 1781 O O . ILE A 1 230 ? -31.207 -25.769 8.678 1.00 42.53 230 ILE A O 1
ATOM 1785 N N . SER A 1 231 ? -31.113 -26.135 10.887 1.00 41.78 231 SER A N 1
ATOM 1786 C CA . SER A 1 231 ? -32.558 -26.122 11.106 1.00 41.78 231 SER A CA 1
ATOM 1787 C C . SER A 1 231 ? -33.021 -24.671 11.229 1.00 41.78 231 SER A C 1
ATOM 1789 O O . SER A 1 231 ? -32.728 -24.000 12.219 1.00 41.78 231 SER A O 1
ATOM 1791 N N . THR A 1 232 ? -33.741 -24.175 10.232 1.00 39.75 232 THR A N 1
ATOM 1792 C CA . THR A 1 232 ? -34.503 -22.929 10.312 1.00 39.75 232 THR A CA 1
ATOM 1793 C C . THR A 1 232 ? -35.738 -23.150 11.186 1.00 39.75 232 THR A C 1
ATOM 1795 O O . THR A 1 232 ? -36.746 -23.687 10.737 1.00 39.75 232 THR A O 1
ATOM 1798 N N . SER A 1 233 ? -35.676 -22.742 12.454 1.00 40.53 233 SER A N 1
ATOM 1799 C CA . SER A 1 233 ? -36.875 -22.560 13.274 1.00 40.53 233 SER A CA 1
ATOM 1800 C C . SER A 1 233 ? -37.437 -21.159 13.031 1.00 40.53 233 SER A C 1
ATOM 1802 O O . SER A 1 233 ? -36.887 -20.167 13.510 1.00 40.53 233 SER A O 1
ATOM 1804 N N . THR A 1 234 ? -38.525 -21.079 12.273 1.00 43.00 234 THR A N 1
ATOM 1805 C CA . THR A 1 234 ? -39.353 -19.875 12.130 1.00 43.00 234 THR A CA 1
ATOM 1806 C C . THR A 1 234 ? -40.104 -19.614 13.443 1.00 43.00 234 THR A C 1
ATOM 1808 O O . THR A 1 234 ? -40.769 -20.530 13.933 1.00 43.00 234 THR A O 1
ATOM 1811 N N . PRO A 1 235 ? -40.057 -18.408 14.038 1.00 44.00 235 PRO A N 1
ATOM 1812 C CA . PRO A 1 235 ? -40.903 -18.094 15.180 1.00 44.00 235 PRO A CA 1
ATOM 1813 C C . PRO A 1 235 ? -42.328 -17.807 14.689 1.00 44.00 235 PRO A C 1
ATOM 1815 O O . PRO A 1 235 ? -42.566 -16.867 13.933 1.00 44.00 235 PRO A O 1
ATOM 1818 N N . ALA A 1 236 ? -43.283 -18.636 15.111 1.00 41.94 236 ALA A N 1
ATOM 1819 C CA . ALA A 1 236 ? -44.703 -18.394 14.898 1.00 41.94 236 ALA A CA 1
ATOM 1820 C C . ALA A 1 236 ? -45.176 -17.242 15.800 1.00 41.94 236 ALA A C 1
ATOM 1822 O O . ALA A 1 236 ? -45.180 -17.357 17.028 1.00 41.94 236 ALA A O 1
ATOM 1823 N N . CYS A 1 237 ? -45.591 -16.134 15.188 1.00 39.31 237 CYS A N 1
ATOM 1824 C CA . CYS A 1 237 ? -46.344 -15.075 15.849 1.00 39.31 237 CYS A CA 1
ATOM 1825 C C . CYS A 1 237 ? -47.702 -15.632 16.304 1.00 39.31 237 CYS A C 1
ATOM 1827 O O . CYS A 1 237 ? -48.533 -16.000 15.475 1.00 39.31 237 CYS A O 1
ATOM 1829 N N . ARG A 1 238 ? -47.945 -15.692 17.619 1.00 42.06 238 ARG A N 1
ATOM 1830 C CA . ARG A 1 238 ? -49.304 -15.838 18.159 1.00 42.06 238 ARG A CA 1
ATOM 1831 C C . ARG A 1 238 ? -50.021 -14.504 17.981 1.00 42.06 238 ARG A C 1
ATOM 1833 O O . ARG A 1 238 ? -49.639 -13.520 18.606 1.00 42.06 238 ARG A O 1
ATOM 1840 N N . GLY A 1 239 ? -51.033 -14.491 17.121 1.00 38.59 239 GLY A N 1
ATOM 1841 C CA . GLY A 1 239 ? -52.049 -13.449 17.102 1.00 38.59 239 GLY A CA 1
ATOM 1842 C C . GLY A 1 239 ? -53.009 -13.657 18.268 1.00 38.59 239 GLY A C 1
ATOM 1843 O O . GLY A 1 239 ? -53.542 -14.751 18.447 1.00 38.59 239 GLY A O 1
ATOM 1844 N N . SER A 1 240 ? -53.181 -12.610 19.063 1.00 44.03 240 SER A N 1
ATOM 1845 C CA . SER A 1 240 ? -54.290 -12.443 19.996 1.00 44.03 240 SER A CA 1
ATOM 1846 C C . SER A 1 240 ? -55.436 -11.789 19.225 1.00 44.03 240 SER A C 1
ATOM 1848 O O . SER A 1 240 ? -55.228 -10.726 18.637 1.00 44.03 240 SER A O 1
ATOM 1850 N N . GLY A 1 241 ? -56.606 -12.421 19.215 1.00 39.75 241 GLY A N 1
ATOM 1851 C CA . GLY A 1 241 ? -57.825 -11.946 18.558 1.00 39.75 241 GLY A CA 1
ATOM 1852 C C . GLY A 1 241 ? -58.876 -13.036 18.548 1.00 39.75 241 GLY A C 1
ATOM 1853 O O . GLY A 1 241 ? -58.655 -14.018 17.810 1.00 39.75 241 GLY A O 1
#

Solvent-accessible surface area (backbone atoms only — not comparable to full-atom values): 15915 Å² total; per-residue (Å²): 137,82,92,76,83,71,76,75,75,78,67,74,78,68,75,79,73,86,66,66,54,71,68,51,54,62,49,50,54,57,50,51,55,50,50,56,54,48,50,56,50,34,62,75,64,72,46,46,70,65,50,50,55,51,50,45,53,55,47,20,42,48,54,35,46,76,75,71,44,88,61,59,68,66,60,51,52,29,49,76,70,70,59,58,92,60,84,81,47,74,66,51,54,50,34,51,48,46,34,49,33,51,52,50,43,70,74,44,67,83,68,42,56,79,31,73,68,33,46,34,25,59,71,72,75,32,80,77,77,59,98,66,91,73,80,78,78,80,71,82,83,62,95,83,47,80,77,68,74,51,71,72,65,55,52,57,54,53,52,50,51,54,50,52,51,52,50,56,50,50,51,51,50,48,37,52,73,71,58,70,52,76,72,80,72,80,71,82,76,81,71,86,73,81,76,81,78,76,84,78,85,88,79,76,94,78,81,91,79,87,85,89,82,91,79,83,85,82,84,77,89,76,86,76,87,76,84,76,82,81,79,85,80,77,84,80,80,83,80,87,132

Nearest PDB structures (foldseek):
  4rgl-assembly1_A  TM=6.685E-01  e=5.006E-01  Oleidesulfovibrio alaskensis G20